Protein AF-A0A3N5LRV6-F1 (afdb_monomer)

Foldseek 3Di:
DFQDPVLVVVDDLAPCADGRDDDDLLLLLLSCFQSLHQSSQQRNCCVVQVGQQRSQVVVVVVCVVQVQVQAHDDGRRQPDDVRHDGDFVSLQSVCVVQCVPPSQLVNFLDQWDWHARRVPRDIDIGGHPQCLSVVDVFWRDDHWDDDPVWHTKDFTWGQPPHDIGTGIDIDDPDNVVNSVVVVVVRNVQNVQWDKDWDDDFQDFQDWDQDPPRPDTFTWGFHDWTFIDTHGHPFDKHKDWPCPQDFDFWADPPDWRTKIWIDGVPDTGIITTTDGPGTTHDDDDDDDDD

Mean predicted aligned error: 8.99 Å

Secondary structure (DSSP, 8-state):
-BPPGGGGG--SS---PPTT-B--HHHHHHHHHTS--HHHHHHHHHHHHSSHHHHHHHHHHHHHHTT-TT-B-SSSS----TT-B--HHHHHHHHHHHHTSHHHHHHHT-SEEEEE-TTT--EEEEE-S-THHHH-TTEEEEEEEEETTTEEEEEEEEEEESEEEEEEEEEESSHHHHHHHHHHHHHHHHHTPEEEEPPPTT-EEEEEEPGGGS-EEEEEEEE---EEEEPTT---EEEE-TTS---S---TT---EEEEEEETTEEEEEEEEEETT---PPPS-----

pLDDT: mean 87.37, std 17.01, range [32.94, 98.81]

Solvent-accessible surface area (backbone atoms only — not comparable to full-atom values): 16249 Å² total; per-residue (Å²): 80,51,31,48,75,71,39,82,74,56,91,67,57,55,82,76,74,57,61,71,43,69,46,56,70,64,61,36,48,49,37,30,58,27,51,51,14,30,36,35,28,44,26,54,28,25,65,75,47,78,30,50,75,48,29,26,52,49,53,45,50,47,31,59,74,71,64,26,84,62,48,38,60,74,57,78,58,77,72,92,49,90,75,46,49,64,38,50,68,41,46,26,52,51,46,52,59,45,58,69,37,65,71,56,38,61,54,32,52,40,60,62,50,82,46,65,44,80,90,78,68,47,76,50,75,39,49,34,74,46,61,48,62,73,77,34,94,47,39,43,33,49,47,54,49,76,45,94,88,48,34,31,27,34,38,39,26,30,28,82,68,77,55,75,48,56,46,44,46,72,60,28,95,39,70,64,57,40,41,50,55,50,48,51,53,48,47,55,53,43,69,50,39,45,81,44,64,60,78,58,67,66,38,72,73,47,73,43,78,34,83,91,74,80,46,75,39,48,24,18,31,65,51,63,77,36,66,44,70,30,56,73,93,56,68,75,47,73,46,68,59,69,85,62,68,66,77,46,72,32,72,77,84,58,75,60,35,51,36,39,34,28,43,91,87,45,78,52,39,60,32,36,21,21,42,78,81,31,55,24,68,80,81,86,81,83,85,83,134

Structure (mmCIF, N/CA/C/O backbone):
data_AF-A0A3N5LRV6-F1
#
_entry.id   AF-A0A3N5LRV6-F1
#
loop_
_atom_site.group_PDB
_atom_site.id
_atom_site.type_symbol
_atom_site.label_atom_id
_atom_site.label_alt_id
_atom_site.label_comp_id
_atom_site.label_asym_id
_atom_site.label_entity_id
_atom_site.label_seq_id
_atom_site.pdbx_PDB_ins_code
_atom_site.Cartn_x
_atom_site.Cartn_y
_atom_site.Cartn_z
_atom_site.occupancy
_atom_site.B_iso_or_equiv
_atom_site.auth_seq_id
_atom_site.auth_comp_id
_atom_site.auth_asym_id
_atom_site.auth_atom_id
_atom_site.pdbx_PDB_model_num
ATOM 1 N N . MET A 1 1 ? -20.468 7.650 8.368 1.00 97.69 1 MET A N 1
ATOM 2 C CA . MET A 1 1 ? -20.266 6.351 9.026 1.00 97.69 1 MET A CA 1
ATOM 3 C C . MET A 1 1 ? -20.515 6.555 10.502 1.00 97.69 1 MET A C 1
ATOM 5 O O . MET A 1 1 ? -20.071 7.567 11.027 1.00 97.69 1 MET A O 1
ATOM 9 N N . THR A 1 2 ? -21.298 5.681 11.122 1.00 98.44 2 THR A N 1
ATOM 10 C CA . THR A 1 2 ? -21.667 5.777 12.542 1.00 98.44 2 THR A CA 1
ATOM 11 C C . THR A 1 2 ? -20.783 4.835 13.346 1.00 98.44 2 THR A C 1
ATOM 13 O O . THR A 1 2 ? -20.666 3.668 12.971 1.00 98.44 2 THR A O 1
ATOM 16 N N . VAL A 1 3 ? -20.170 5.320 14.423 1.00 98.69 3 VAL A N 1
ATOM 17 C CA . VAL A 1 3 ? -19.364 4.501 15.338 1.00 98.69 3 VAL A CA 1
ATOM 18 C C . VAL A 1 3 ? -20.274 3.464 16.022 1.00 98.69 3 VAL A C 1
ATOM 20 O O . VAL A 1 3 ? -21.281 3.860 16.612 1.00 98.69 3 VAL A O 1
ATOM 23 N N . PRO A 1 4 ? -19.995 2.152 15.918 1.00 98.31 4 PRO A N 1
ATOM 24 C CA . PRO A 1 4 ? -20.812 1.107 16.533 1.00 98.31 4 PRO A CA 1
ATOM 25 C C . PRO A 1 4 ? -20.343 0.776 17.957 1.00 98.31 4 PRO A C 1
ATOM 27 O O . PRO A 1 4 ? -19.144 0.770 18.214 1.00 98.31 4 PRO A O 1
ATOM 30 N N . ASP A 1 5 ? -21.245 0.318 18.827 1.00 98.00 5 ASP A N 1
ATOM 31 C CA . ASP A 1 5 ? -20.947 -0.176 20.192 1.00 98.00 5 ASP A CA 1
ATOM 32 C C . ASP A 1 5 ? -19.874 -1.292 20.232 1.00 98.00 5 ASP A C 1
ATOM 34 O O . ASP A 1 5 ? -19.312 -1.627 21.272 1.00 98.00 5 ASP A O 1
ATOM 38 N N . ALA A 1 6 ? -19.572 -1.913 19.088 1.00 95.69 6 ALA A N 1
ATOM 39 C CA . ALA A 1 6 ? -18.489 -2.881 18.956 1.00 95.69 6 ALA A CA 1
ATOM 40 C C . ALA A 1 6 ? -17.097 -2.292 19.271 1.00 95.69 6 ALA A C 1
ATOM 42 O O . ALA A 1 6 ? -16.221 -3.059 19.674 1.00 95.69 6 ALA A O 1
ATOM 43 N N . VAL A 1 7 ? -16.888 -0.973 19.125 1.00 96.75 7 VAL A N 1
ATOM 44 C CA . VAL A 1 7 ? -15.582 -0.342 19.405 1.00 96.75 7 VAL A CA 1
ATOM 45 C C . VAL A 1 7 ? -15.188 -0.414 20.881 1.00 96.75 7 VAL A C 1
ATOM 47 O O . VAL A 1 7 ? -14.006 -0.536 21.172 1.00 96.75 7 VAL A O 1
ATOM 50 N N . GLU A 1 8 ? -16.152 -0.477 21.806 1.00 94.88 8 GLU A N 1
ATOM 51 C CA . GLU A 1 8 ? -15.904 -0.597 23.256 1.00 94.88 8 GLU A CA 1
ATOM 52 C C . GLU A 1 8 ? -15.149 -1.884 23.645 1.00 94.88 8 GLU A C 1
ATOM 54 O O . GLU A 1 8 ? -14.665 -2.027 24.766 1.00 94.88 8 GLU A O 1
ATOM 59 N N . ARG A 1 9 ? -15.065 -2.857 22.727 1.00 93.31 9 ARG A N 1
ATOM 60 C CA . ARG A 1 9 ? -14.376 -4.144 22.922 1.00 93.31 9 ARG A CA 1
ATOM 61 C C . ARG A 1 9 ? -12.972 -4.159 22.313 1.00 93.31 9 ARG A C 1
ATOM 63 O O . ARG A 1 9 ? -12.295 -5.186 22.390 1.00 93.31 9 ARG A O 1
ATOM 70 N N . VAL A 1 10 ? -12.548 -3.064 21.680 1.00 94.50 10 VAL A N 1
ATOM 71 C CA . VAL A 1 10 ? -11.216 -2.911 21.087 1.00 94.50 10 VAL A CA 1
ATOM 72 C C . VAL A 1 10 ? -10.234 -2.534 22.207 1.00 94.50 10 VAL A C 1
ATOM 74 O O . VAL A 1 10 ? -10.409 -1.499 22.838 1.00 94.50 10 VAL A O 1
ATOM 77 N N . PRO A 1 11 ? -9.216 -3.362 22.509 1.00 90.94 11 PRO A N 1
ATOM 78 C CA . PRO A 1 11 ? -8.506 -3.268 23.788 1.00 90.94 11 PRO A CA 1
ATOM 79 C C . PRO A 1 11 ? -7.368 -2.236 23.839 1.00 90.94 11 PRO A C 1
ATOM 81 O O . PRO A 1 11 ? -6.873 -1.956 24.928 1.00 90.94 11 PRO A O 1
ATOM 84 N N . PHE A 1 12 ? -6.882 -1.747 22.694 1.00 93.75 12 PHE A N 1
ATOM 85 C CA . PHE A 1 12 ? -5.790 -0.770 22.597 1.00 93.75 12 PHE A CA 1
ATOM 86 C C . PHE A 1 12 ? -5.672 -0.204 21.176 1.00 93.75 12 PHE A C 1
ATOM 88 O O . PHE A 1 12 ? -6.219 -0.774 20.227 1.00 93.75 12 PHE A O 1
ATOM 95 N N . GLY A 1 13 ? -4.881 0.863 21.019 1.00 93.38 13 GLY A N 1
ATOM 96 C CA . GLY A 1 13 ? -4.617 1.495 19.722 1.00 93.38 13 GLY A CA 1
ATOM 97 C C . GLY A 1 13 ? -5.868 2.151 19.147 1.00 93.38 13 GLY A C 1
ATOM 98 O O . GLY A 1 13 ? -6.213 1.903 17.999 1.00 93.38 13 GLY A O 1
ATOM 99 N N . THR A 1 14 ? -6.586 2.897 19.978 1.00 96.75 14 THR A N 1
ATOM 100 C CA . THR A 1 14 ? -7.872 3.547 19.700 1.00 96.75 14 THR A CA 1
ATOM 101 C C . THR A 1 14 ? -7.714 5.069 19.715 1.00 96.75 14 THR A C 1
ATOM 103 O O . THR A 1 14 ? -6.756 5.584 20.290 1.00 96.75 14 THR A O 1
ATOM 106 N N . LEU A 1 15 ? -8.654 5.787 19.094 1.00 97.00 15 LEU A N 1
ATOM 107 C CA . LEU A 1 15 ? -8.877 7.220 19.349 1.00 97.00 15 LEU A CA 1
ATOM 108 C C . LEU A 1 15 ? -9.979 7.454 20.396 1.00 97.00 15 LEU A C 1
ATOM 110 O O . LEU A 1 15 ? -10.356 8.594 20.646 1.00 97.00 15 LEU A O 1
ATOM 114 N N . ASP A 1 16 ? -10.507 6.370 20.963 1.00 96.62 16 ASP A N 1
ATOM 115 C CA . ASP A 1 16 ? -11.635 6.315 21.891 1.00 96.62 16 ASP A CA 1
ATOM 116 C C . ASP A 1 16 ? -12.917 6.909 21.278 1.00 96.62 16 ASP A C 1
ATOM 118 O O . ASP A 1 16 ? -13.677 7.643 21.911 1.00 96.62 16 ASP A O 1
ATOM 122 N N . LEU A 1 17 ? -13.163 6.564 20.005 1.00 97.81 17 LEU A N 1
ATOM 123 C CA . LEU A 1 17 ? -14.326 7.024 19.244 1.00 97.81 17 LEU A CA 1
ATOM 124 C C . LEU A 1 17 ? -15.645 6.658 19.949 1.00 97.81 17 LEU A C 1
ATOM 126 O O . LEU A 1 17 ? -15.951 5.486 20.168 1.00 97.81 17 LEU A O 1
ATOM 130 N N . VAL A 1 18 ? -16.472 7.667 20.232 1.00 97.94 18 VAL A N 1
ATOM 131 C CA . VAL A 1 18 ? -17.733 7.502 20.972 1.00 97.94 18 VAL A CA 1
ATOM 132 C C . VAL A 1 18 ? -18.818 6.824 20.109 1.00 97.94 18 VAL A C 1
ATOM 134 O O . VAL A 1 18 ? -19.102 7.310 19.008 1.00 97.94 18 VAL A O 1
ATOM 137 N N . PRO A 1 19 ? -19.476 5.741 20.582 1.00 98.31 19 PRO A N 1
ATOM 138 C CA . PRO A 1 19 ? -20.596 5.106 19.885 1.00 98.31 19 PRO A CA 1
ATOM 139 C C . PRO A 1 19 ? -21.728 6.076 19.518 1.00 98.31 19 PRO A C 1
ATOM 141 O O . PRO A 1 19 ? -22.063 7.001 20.254 1.00 98.31 19 PRO A O 1
ATOM 144 N N . GLY A 1 20 ? -22.330 5.875 18.345 1.00 98.25 20 GLY A N 1
ATOM 145 C CA . GLY A 1 20 ? -23.372 6.748 17.793 1.00 98.25 20 GLY A CA 1
ATOM 146 C C . GLY A 1 20 ? -22.854 8.011 17.089 1.00 98.25 20 GLY A C 1
ATOM 147 O O . GLY A 1 20 ? -23.561 8.547 16.228 1.00 98.25 20 GLY A O 1
ATOM 148 N N . THR A 1 21 ? -21.621 8.456 17.358 1.00 98.25 21 THR A N 1
ATOM 149 C CA . THR A 1 21 ? -21.003 9.588 16.650 1.00 98.25 21 THR A CA 1
ATOM 150 C C . THR A 1 21 ? -20.843 9.293 15.154 1.00 98.25 21 THR A C 1
ATOM 152 O O . THR A 1 21 ? -20.687 8.144 14.728 1.00 98.25 21 THR A O 1
ATOM 155 N N . ARG A 1 22 ? -20.907 10.339 14.318 1.00 98.31 22 ARG A N 1
ATOM 156 C CA . ARG A 1 22 ? -20.823 10.237 12.856 1.00 98.31 22 ARG A CA 1
ATOM 157 C C . ARG A 1 22 ? -19.577 10.926 12.307 1.00 98.31 22 ARG A C 1
ATOM 159 O O . ARG A 1 22 ? -19.470 12.142 12.385 1.00 98.31 22 ARG A O 1
ATOM 166 N N . TYR A 1 23 ? -18.737 10.146 11.634 1.00 98.56 23 TYR A N 1
ATOM 167 C CA . TYR A 1 23 ? -17.572 10.607 10.874 1.00 98.56 23 TYR A CA 1
ATOM 168 C C . TYR A 1 23 ? -17.749 10.325 9.375 1.00 98.56 23 TYR A C 1
ATOM 170 O O . TYR A 1 23 ? -18.530 9.452 8.967 1.00 98.56 23 TYR A O 1
ATOM 178 N N . THR A 1 24 ? -17.041 11.046 8.514 1.00 98.44 24 THR A N 1
ATOM 179 C CA . THR A 1 24 ? -16.900 10.689 7.097 1.00 98.44 24 THR A CA 1
ATOM 180 C C . THR A 1 24 ? -16.021 9.442 6.934 1.00 98.44 24 THR A C 1
ATOM 182 O O . THR A 1 24 ? -15.312 9.019 7.844 1.00 98.44 24 THR A O 1
ATOM 185 N N . CYS A 1 25 ? -16.062 8.828 5.749 1.00 98.12 25 CYS A N 1
ATOM 186 C CA . CYS A 1 25 ? -15.130 7.748 5.412 1.00 98.12 25 CYS A CA 1
ATOM 187 C C . CYS A 1 25 ? -13.673 8.250 5.378 1.00 98.12 25 CYS A C 1
ATOM 189 O O . CYS A 1 25 ? -12.764 7.511 5.731 1.00 98.12 25 CYS A O 1
ATOM 191 N N . ASP A 1 26 ? -13.453 9.509 4.978 1.00 97.88 26 ASP A N 1
ATOM 192 C CA . ASP A 1 26 ? -12.113 10.090 4.844 1.00 97.88 26 ASP A CA 1
ATOM 193 C C . ASP A 1 26 ? -11.435 10.256 6.210 1.00 97.88 26 ASP A C 1
ATOM 195 O O . ASP A 1 26 ? -10.330 9.764 6.404 1.00 97.88 26 ASP A O 1
ATOM 199 N N . GLU A 1 27 ? -12.132 10.848 7.185 1.00 98.38 27 GLU A N 1
ATOM 200 C CA . GLU A 1 27 ? -11.630 11.044 8.557 1.00 98.38 27 GLU A CA 1
ATOM 201 C C . GLU A 1 27 ? -11.260 9.716 9.236 1.00 98.38 27 GLU A C 1
ATOM 203 O O . GLU A 1 27 ? -10.208 9.611 9.866 1.00 98.38 27 GLU A O 1
ATOM 208 N N . LEU A 1 28 ? -12.080 8.673 9.056 1.00 98.62 28 LEU A N 1
ATOM 209 C CA . LEU A 1 28 ? -11.791 7.337 9.587 1.00 98.62 28 LEU A CA 1
ATOM 210 C C . LEU A 1 28 ? -10.622 6.652 8.862 1.00 98.62 28 LEU A C 1
ATOM 212 O O . LEU A 1 28 ? -9.869 5.911 9.491 1.00 98.62 28 LEU A O 1
ATOM 216 N N . LEU A 1 29 ? -10.436 6.900 7.560 1.00 98.44 29 LEU A N 1
ATOM 217 C CA . LEU A 1 29 ? -9.265 6.418 6.822 1.00 98.44 29 LEU A CA 1
ATOM 218 C C . LEU A 1 29 ? -7.983 7.136 7.259 1.00 98.44 29 LEU A C 1
ATOM 220 O O . LEU A 1 29 ? -6.951 6.478 7.366 1.00 98.44 29 LEU A O 1
ATOM 224 N N . TRP A 1 30 ? -8.032 8.434 7.576 1.00 98.38 30 TRP A N 1
ATOM 225 C CA . TRP A 1 30 ? -6.901 9.141 8.189 1.00 98.38 30 TRP A CA 1
ATOM 226 C C . TRP A 1 30 ? -6.553 8.566 9.566 1.00 98.38 30 TRP A C 1
ATOM 228 O O . TRP A 1 30 ? -5.390 8.242 9.803 1.00 98.38 30 TRP A O 1
ATOM 238 N N . ALA A 1 31 ? -7.544 8.367 10.441 1.00 98.31 31 ALA A N 1
ATOM 239 C CA . ALA A 1 31 ? -7.356 7.730 11.748 1.00 98.31 31 ALA A CA 1
ATOM 240 C C . ALA A 1 31 ? -6.711 6.334 11.631 1.00 98.31 31 ALA A C 1
ATOM 242 O O . ALA A 1 31 ? -5.710 6.041 12.287 1.00 98.31 31 ALA A O 1
ATOM 243 N N . LEU A 1 32 ? -7.233 5.490 10.736 1.00 98.38 32 LEU A N 1
ATOM 244 C CA . LEU A 1 32 ? -6.720 4.140 10.498 1.00 98.38 32 LEU A CA 1
ATOM 245 C C . LEU A 1 32 ? -5.302 4.128 9.901 1.00 98.38 32 LEU A C 1
ATOM 247 O O . LEU A 1 32 ? -4.445 3.366 10.344 1.00 98.38 32 LEU A O 1
ATOM 251 N N . LEU A 1 33 ? -5.046 4.922 8.860 1.00 97.94 33 LEU A N 1
ATOM 252 C CA . LEU A 1 33 ? -3.812 4.803 8.075 1.00 97.94 33 LEU A CA 1
ATOM 253 C C . LEU A 1 33 ? -2.636 5.585 8.670 1.00 97.94 33 LEU A C 1
ATOM 255 O O . LEU A 1 33 ? -1.492 5.201 8.431 1.00 97.94 33 LEU A O 1
ATOM 259 N N . ILE A 1 34 ? -2.902 6.632 9.458 1.00 97.06 34 ILE A N 1
ATOM 260 C CA . ILE A 1 34 ? -1.873 7.410 10.159 1.00 97.06 34 ILE A CA 1
ATOM 261 C C . ILE A 1 34 ? -1.666 6.854 11.572 1.00 97.06 34 ILE A C 1
ATOM 263 O O . ILE A 1 34 ? -0.627 6.257 11.842 1.00 97.06 34 ILE A O 1
ATOM 267 N N . ASP A 1 35 ? -2.669 6.979 12.442 1.00 97.06 35 ASP A N 1
ATOM 268 C CA . ASP A 1 35 ? -2.559 6.646 13.875 1.00 97.06 35 ASP A CA 1
ATOM 269 C C . ASP A 1 35 ? -2.706 5.147 14.176 1.00 97.06 35 ASP A C 1
ATOM 271 O O . ASP A 1 35 ? -2.490 4.699 15.299 1.00 97.06 35 ASP A O 1
ATOM 275 N N . SER A 1 36 ? -3.045 4.334 13.168 1.00 97.06 36 SER A N 1
ATOM 276 C CA . SER A 1 36 ? -3.339 2.906 13.341 1.00 97.06 36 SER A CA 1
ATOM 277 C C . SER A 1 36 ? -4.580 2.626 14.201 1.00 97.06 36 SER A C 1
ATOM 279 O O . SER A 1 36 ? -4.636 1.581 14.848 1.00 97.06 36 SER A O 1
ATOM 281 N N . ALA A 1 37 ? -5.561 3.536 14.191 1.00 98.12 37 ALA A N 1
ATOM 282 C CA . ALA A 1 37 ? -6.751 3.486 15.037 1.00 98.12 37 ALA A CA 1
ATOM 283 C C . ALA A 1 37 ? -7.644 2.254 14.756 1.00 98.12 37 ALA A C 1
ATOM 285 O O . ALA A 1 37 ? -8.287 2.127 13.707 1.00 98.12 37 ALA A O 1
ATOM 286 N N . ASN A 1 38 ? -7.691 1.333 15.716 1.00 98.44 38 ASN A N 1
ATOM 287 C CA . ASN A 1 38 ? -8.379 0.046 15.637 1.00 98.44 38 ASN A CA 1
ATOM 288 C C . ASN A 1 38 ? -9.910 0.184 15.755 1.00 98.44 38 ASN A C 1
ATOM 290 O O . ASN A 1 38 ? -10.656 -0.550 15.107 1.00 98.44 38 ASN A O 1
ATOM 294 N N . ASP A 1 39 ? -10.392 1.155 16.527 1.00 98.50 39 ASP A N 1
ATOM 295 C CA . ASP A 1 39 ? -11.801 1.565 16.596 1.00 98.50 39 ASP A CA 1
ATOM 296 C C . ASP A 1 39 ? -12.286 2.196 15.281 1.00 98.50 39 ASP A C 1
ATOM 298 O O . ASP A 1 39 ? -13.396 1.902 14.822 1.00 98.50 39 ASP A O 1
ATOM 302 N N . ALA A 1 40 ? -11.438 2.978 14.604 1.00 98.62 40 ALA A N 1
ATOM 303 C CA . ALA A 1 40 ? -11.705 3.445 13.245 1.00 98.62 40 ALA A CA 1
ATOM 304 C C . ALA A 1 40 ? -11.777 2.271 12.249 1.00 98.62 40 ALA A C 1
ATOM 306 O O . ALA A 1 40 ? -12.690 2.235 11.419 1.00 98.62 40 ALA A O 1
ATOM 307 N N . ALA A 1 41 ? -10.892 1.269 12.367 1.00 98.62 41 ALA A N 1
ATOM 308 C CA . ALA A 1 41 ? -10.940 0.050 11.552 1.00 98.62 41 ALA A CA 1
ATOM 309 C C . ALA A 1 41 ? -12.258 -0.724 11.728 1.00 98.62 41 ALA A C 1
ATOM 311 O O . ALA A 1 41 ? -12.903 -1.077 10.738 1.00 98.62 41 ALA A O 1
ATOM 312 N N . VAL A 1 42 ? -12.687 -0.959 12.975 1.00 98.69 42 VAL A N 1
ATOM 313 C CA . VAL A 1 42 ? -13.964 -1.629 13.287 1.00 98.69 42 VAL A CA 1
ATOM 314 C C . VAL A 1 42 ? -15.153 -0.795 12.801 1.00 98.69 42 VAL A C 1
ATOM 316 O O . VAL A 1 42 ? -16.090 -1.339 12.212 1.00 98.69 42 VAL A O 1
ATOM 319 N N . THR A 1 43 ? -15.105 0.531 12.960 1.00 98.81 43 THR A N 1
ATOM 320 C CA . THR A 1 43 ? -16.146 1.441 12.457 1.00 98.81 43 THR A CA 1
ATOM 321 C C . THR A 1 43 ? -16.284 1.348 10.937 1.00 98.81 43 THR A C 1
ATOM 323 O O . THR A 1 43 ? -17.396 1.149 10.439 1.00 98.81 43 THR A O 1
ATOM 326 N N . LEU A 1 44 ? -15.175 1.431 10.194 1.00 98.81 44 LEU A N 1
ATOM 327 C CA . LEU A 1 44 ? -15.139 1.242 8.738 1.00 98.81 44 LEU A CA 1
ATOM 328 C C . LEU A 1 44 ? -15.718 -0.128 8.347 1.00 98.81 44 LEU A C 1
ATOM 330 O O . LEU A 1 44 ? -16.626 -0.201 7.517 1.00 98.81 44 LEU A O 1
ATOM 334 N N . ALA A 1 45 ? -15.250 -1.201 8.989 1.00 98.69 45 ALA A N 1
ATOM 335 C CA . ALA A 1 45 ? -15.660 -2.574 8.712 1.00 98.69 45 ALA A CA 1
ATOM 336 C C . ALA A 1 45 ? -17.173 -2.797 8.888 1.00 98.69 45 ALA A C 1
ATOM 338 O O . ALA A 1 45 ? -17.847 -3.310 7.989 1.00 98.69 45 ALA A O 1
ATOM 339 N N . VAL A 1 46 ? -17.730 -2.366 10.025 1.00 98.62 46 VAL A N 1
ATOM 340 C CA . VAL A 1 46 ? -19.164 -2.495 10.328 1.00 98.62 46 VAL A CA 1
ATOM 341 C C . VAL A 1 46 ? -20.013 -1.629 9.394 1.00 98.62 46 VAL A C 1
ATOM 343 O O . VAL A 1 46 ? -21.049 -2.093 8.926 1.00 98.62 46 VAL A O 1
ATOM 346 N N . ASN A 1 47 ? -19.580 -0.409 9.053 1.00 98.62 47 ASN A N 1
ATOM 347 C CA . ASN A 1 47 ? -20.340 0.460 8.145 1.00 98.62 47 ASN A CA 1
ATOM 348 C C . ASN A 1 47 ? -20.337 -0.034 6.689 1.00 98.62 47 ASN A C 1
ATOM 350 O O . ASN A 1 47 ? -21.286 0.245 5.961 1.00 98.62 47 ASN A O 1
ATOM 354 N N . VAL A 1 48 ? -19.295 -0.755 6.257 1.00 98.50 48 VAL A N 1
ATOM 355 C CA . VAL A 1 48 ? -19.208 -1.322 4.900 1.00 98.50 48 VAL A CA 1
ATOM 356 C C . VAL A 1 48 ? -19.965 -2.648 4.779 1.00 98.50 48 VAL A C 1
ATOM 358 O O . VAL A 1 48 ? -20.634 -2.871 3.773 1.00 98.50 48 VAL A O 1
ATOM 361 N N . ALA A 1 49 ? -19.872 -3.530 5.780 1.00 98.38 49 ALA A N 1
ATOM 362 C CA . ALA A 1 49 ? -20.363 -4.911 5.681 1.00 98.38 49 ALA A CA 1
ATOM 363 C C . ALA A 1 49 ? -21.527 -5.257 6.633 1.00 98.38 49 ALA A C 1
ATOM 365 O O . ALA A 1 49 ? -21.936 -6.416 6.719 1.00 98.38 49 ALA A O 1
ATOM 366 N N . GLY A 1 50 ? -22.027 -4.293 7.411 1.00 98.06 50 GLY A N 1
ATOM 367 C CA . GLY A 1 50 ? -23.052 -4.483 8.447 1.00 98.06 50 GLY A CA 1
ATOM 368 C C . GLY A 1 50 ? -22.557 -5.179 9.724 1.00 98.06 50 GLY A C 1
ATOM 369 O O . GLY A 1 50 ? -23.228 -5.135 10.750 1.00 98.06 50 GLY A O 1
ATOM 370 N N . SER A 1 51 ? -21.387 -5.823 9.692 1.00 98.19 51 SER A N 1
ATOM 371 C CA . SER A 1 51 ? -20.709 -6.404 10.857 1.00 98.19 51 SER A CA 1
ATOM 372 C C . SER A 1 51 ? -19.230 -6.642 10.553 1.00 98.19 51 SER A C 1
ATOM 374 O O . SER A 1 51 ? -18.871 -6.927 9.408 1.00 98.19 51 SER A O 1
ATOM 376 N N . GLU A 1 52 ? -18.370 -6.616 11.573 1.00 97.69 52 GLU A N 1
ATOM 377 C CA . GLU A 1 52 ? -16.949 -6.941 11.398 1.00 97.69 52 GLU A CA 1
ATOM 378 C C . GLU A 1 52 ? -16.762 -8.371 10.860 1.00 97.69 52 GLU A C 1
ATOM 380 O O . GLU A 1 52 ? -15.998 -8.591 9.926 1.00 97.69 52 GLU A O 1
ATOM 385 N N . ALA A 1 53 ? -17.541 -9.343 11.349 1.00 98.19 53 ALA A N 1
ATOM 386 C CA . ALA A 1 53 ? -17.490 -10.721 10.858 1.00 98.19 53 ALA A CA 1
ATOM 387 C C . ALA A 1 53 ? -17.834 -10.844 9.359 1.00 98.19 53 ALA A C 1
ATOM 389 O O . ALA A 1 53 ? -17.314 -11.731 8.680 1.00 98.19 53 ALA A O 1
ATOM 390 N N . ALA A 1 54 ? -18.704 -9.979 8.823 1.00 98.69 54 ALA A N 1
ATOM 391 C CA . ALA A 1 54 ? -18.958 -9.901 7.386 1.00 98.69 54 ALA A CA 1
ATOM 392 C C . ALA A 1 54 ? -17.796 -9.240 6.635 1.00 98.69 54 ALA A C 1
ATOM 394 O O . ALA A 1 54 ? -17.393 -9.745 5.586 1.00 98.69 54 ALA A O 1
ATOM 395 N N . PHE A 1 55 ? -17.201 -8.188 7.198 1.00 98.75 55 PHE A N 1
ATOM 396 C CA . PHE A 1 55 ? -16.030 -7.535 6.618 1.00 98.75 55 PHE A CA 1
ATOM 397 C C . PHE A 1 55 ? -14.815 -8.472 6.560 1.00 98.75 55 PHE A C 1
ATOM 399 O O . PHE A 1 55 ? -14.179 -8.579 5.521 1.00 98.75 55 PHE A O 1
ATOM 406 N N . VAL A 1 56 ? -14.554 -9.262 7.605 1.00 98.75 56 VAL A N 1
ATOM 407 C CA . VAL A 1 56 ? -13.494 -10.289 7.619 1.00 98.75 56 VAL A CA 1
ATOM 408 C C . VAL A 1 56 ? -13.715 -11.351 6.531 1.00 98.75 56 VAL A C 1
ATOM 410 O O . VAL A 1 56 ? -12.758 -11.802 5.898 1.00 98.75 56 VAL A O 1
ATOM 413 N N . ARG A 1 57 ? -14.970 -11.719 6.224 1.00 98.75 57 ARG A N 1
ATOM 414 C CA . ARG A 1 57 ? -15.266 -12.580 5.062 1.00 98.75 57 ARG A CA 1
ATOM 415 C C . ARG A 1 57 ? -14.923 -11.895 3.736 1.00 98.75 57 ARG A C 1
ATOM 417 O O . ARG A 1 57 ? -14.422 -12.576 2.844 1.00 98.75 57 ARG A O 1
ATOM 424 N N . MET A 1 58 ? -15.144 -10.583 3.615 1.00 98.81 58 MET A N 1
ATOM 425 C CA . MET A 1 58 ? -14.724 -9.795 2.448 1.00 98.81 58 MET A CA 1
ATOM 426 C C . MET A 1 58 ? -13.196 -9.698 2.350 1.00 98.81 58 MET A C 1
ATOM 428 O O . MET A 1 58 ? -12.663 -9.955 1.279 1.00 98.81 58 MET A O 1
ATOM 432 N N . MET A 1 59 ? -12.483 -9.439 3.452 1.00 98.75 59 MET A N 1
ATOM 433 C CA . MET A 1 59 ? -11.011 -9.414 3.494 1.00 98.75 59 MET A CA 1
ATOM 434 C C . MET A 1 59 ? -10.411 -10.748 3.029 1.00 98.75 59 MET A C 1
ATOM 436 O O . MET A 1 59 ? -9.524 -10.771 2.183 1.00 98.75 59 MET A O 1
ATOM 440 N N . ASN A 1 60 ? -10.941 -11.875 3.515 1.00 98.81 60 ASN A N 1
ATOM 441 C CA . ASN A 1 60 ? -10.493 -13.208 3.101 1.00 98.81 60 ASN A CA 1
ATOM 442 C C . ASN A 1 60 ? -10.913 -13.576 1.664 1.00 98.81 60 ASN A C 1
ATOM 444 O O . ASN A 1 60 ? -10.247 -14.380 1.012 1.00 98.81 60 ASN A O 1
ATOM 448 N N . ALA A 1 61 ? -12.012 -13.018 1.147 1.00 98.75 61 ALA A N 1
ATOM 449 C CA . ALA A 1 61 ? -12.370 -13.152 -0.265 1.00 98.75 61 ALA A CA 1
ATOM 450 C C . ALA A 1 61 ? -11.429 -12.337 -1.165 1.00 98.75 61 ALA A C 1
ATOM 452 O O . ALA A 1 61 ? -11.005 -12.838 -2.203 1.00 98.75 61 ALA A O 1
ATOM 453 N N . GLU A 1 62 ? -11.055 -11.132 -0.736 1.00 98.56 62 GLU A N 1
ATOM 454 C CA . GLU A 1 62 ? -10.110 -10.260 -1.431 1.00 98.56 62 GLU A CA 1
ATOM 455 C C . GLU A 1 62 ? -8.691 -10.843 -1.424 1.00 98.56 62 GLU A C 1
ATOM 457 O O . GLU A 1 62 ? -8.056 -10.890 -2.474 1.00 98.56 62 GLU A O 1
ATOM 462 N N . ALA A 1 63 ? -8.236 -11.406 -0.299 1.00 98.69 63 ALA A N 1
ATOM 463 C CA . ALA A 1 63 ? -6.978 -12.152 -0.216 1.00 98.69 63 ALA A CA 1
ATOM 464 C C . ALA A 1 63 ? -6.906 -13.264 -1.276 1.00 98.69 63 ALA A C 1
ATOM 466 O O . ALA A 1 63 ? -5.949 -13.330 -2.045 1.00 98.69 63 ALA A O 1
ATOM 467 N N . ARG A 1 64 ? -7.964 -14.080 -1.404 1.00 98.50 64 ARG A N 1
ATOM 468 C CA . ARG A 1 64 ? -8.058 -15.099 -2.465 1.00 98.50 64 ARG A CA 1
ATOM 469 C C . ARG A 1 64 ? -8.106 -14.493 -3.869 1.00 98.50 64 ARG A C 1
ATOM 471 O O . ARG A 1 64 ? -7.466 -15.027 -4.767 1.00 98.50 64 ARG A O 1
ATOM 478 N N . ARG A 1 65 ? -8.831 -13.385 -4.072 1.00 98.50 65 ARG A N 1
ATOM 479 C CA . ARG A 1 65 ? -8.916 -12.681 -5.369 1.00 98.50 65 ARG A CA 1
ATOM 480 C C . ARG A 1 65 ? -7.557 -12.137 -5.827 1.00 98.50 65 ARG A C 1
ATOM 482 O O . ARG A 1 65 ? -7.309 -12.063 -7.027 1.00 98.50 65 ARG A O 1
ATOM 489 N N . LEU A 1 66 ? -6.706 -11.754 -4.878 1.00 97.94 66 LEU A N 1
ATOM 490 C CA . LEU A 1 66 ? -5.351 -11.250 -5.097 1.00 97.94 66 LEU A CA 1
ATOM 491 C C . LEU A 1 66 ? -4.273 -12.351 -5.104 1.00 97.94 66 LEU A C 1
ATOM 493 O O . LEU A 1 66 ? -3.119 -12.052 -5.387 1.00 97.94 66 LEU A O 1
ATOM 497 N N . GLY A 1 67 ? -4.622 -13.612 -4.823 1.00 98.38 67 GLY A N 1
ATOM 498 C CA . GLY A 1 67 ? -3.657 -14.717 -4.769 1.00 98.38 67 GLY A CA 1
ATOM 499 C C . GLY A 1 67 ? -2.752 -14.710 -3.529 1.00 98.38 67 GLY A C 1
ATOM 500 O O . GLY A 1 67 ? -1.640 -15.226 -3.589 1.00 98.38 67 GLY A O 1
ATOM 501 N N . LEU A 1 68 ? -3.212 -14.131 -2.413 1.00 98.56 68 LEU A N 1
ATOM 502 C CA . LEU A 1 68 ? -2.493 -14.094 -1.133 1.00 98.56 68 LEU A CA 1
ATOM 503 C C . LEU A 1 68 ? -2.647 -15.440 -0.398 1.00 98.56 68 LEU A C 1
ATOM 505 O O . LEU A 1 68 ? -3.389 -15.567 0.577 1.00 98.56 68 LEU A O 1
ATOM 509 N N . GLU A 1 69 ? -2.006 -16.477 -0.936 1.00 97.00 69 GLU A N 1
ATOM 510 C CA . GLU A 1 69 ? -2.144 -17.880 -0.509 1.00 97.00 69 GLU A CA 1
ATOM 511 C C . GLU A 1 69 ? -1.693 -18.133 0.939 1.00 97.00 69 GLU A C 1
ATOM 513 O O . GLU A 1 69 ? -2.171 -19.066 1.584 1.00 97.00 69 GLU A O 1
ATOM 518 N N . GLY A 1 70 ? -0.788 -17.304 1.461 1.00 98.31 70 GLY A N 1
ATOM 519 C CA . GLY A 1 70 ? -0.263 -17.381 2.821 1.00 98.31 70 GLY A CA 1
ATOM 520 C C . GLY A 1 70 ? -0.954 -16.436 3.806 1.00 98.31 70 GLY A C 1
ATOM 521 O O . GLY A 1 70 ? -0.357 -16.126 4.834 1.00 98.31 70 GLY A O 1
ATOM 522 N N . THR A 1 71 ? -2.166 -15.949 3.513 1.00 98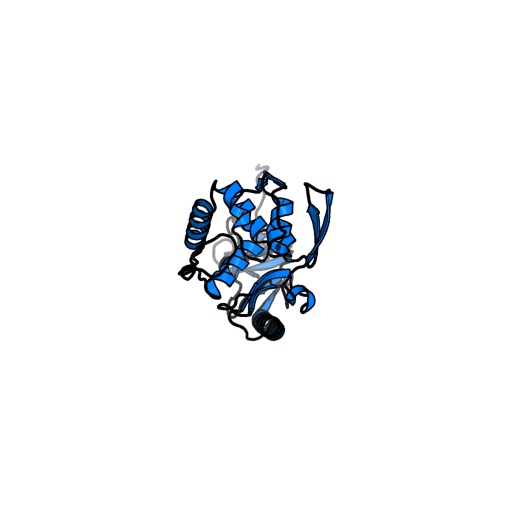.69 71 THR A N 1
ATOM 523 C CA . THR A 1 71 ? -2.850 -14.921 4.314 1.00 98.69 71 THR A CA 1
ATOM 524 C C . THR A 1 71 ? -4.262 -15.323 4.733 1.00 98.69 71 THR A C 1
ATOM 526 O O . THR A 1 71 ? -5.081 -15.739 3.915 1.00 98.69 71 THR A O 1
ATOM 529 N N . HIS A 1 72 ? -4.572 -15.128 6.017 1.00 98.75 72 HIS A N 1
ATOM 530 C CA . HIS A 1 72 ? -5.915 -15.270 6.569 1.00 98.75 72 HIS A CA 1
ATOM 531 C C . HIS A 1 72 ? -6.159 -14.258 7.698 1.00 98.75 72 HIS A C 1
ATOM 533 O O . HIS A 1 72 ? -5.375 -14.131 8.638 1.00 98.75 72 HIS A O 1
ATOM 539 N N . TYR A 1 73 ? -7.282 -13.548 7.612 1.00 98.75 73 TYR A N 1
ATOM 540 C CA . TYR A 1 73 ? -7.690 -12.510 8.554 1.00 98.75 73 TYR A CA 1
ATOM 541 C C . TYR A 1 73 ? -8.768 -13.015 9.519 1.00 98.75 73 TYR A C 1
ATOM 543 O O . TYR A 1 73 ? -9.689 -13.739 9.128 1.00 98.75 73 TYR A O 1
ATOM 551 N N . ARG A 1 74 ? -8.701 -12.571 10.781 1.00 98.38 74 ARG A N 1
ATOM 552 C CA . ARG A 1 74 ? -9.697 -12.875 11.832 1.00 98.38 74 ARG A CA 1
ATOM 553 C C . ARG A 1 74 ? -10.460 -11.664 12.373 1.00 98.38 74 ARG A C 1
ATOM 555 O O . ARG A 1 74 ? -11.492 -11.855 13.008 1.00 98.38 74 ARG A O 1
ATOM 562 N N . ASN A 1 75 ? -9.950 -10.459 12.148 1.00 98.00 75 ASN A N 1
ATOM 563 C CA . ASN A 1 75 ? -10.511 -9.175 12.573 1.00 98.00 75 ASN A CA 1
ATOM 564 C C . ASN A 1 75 ? -10.067 -8.087 11.575 1.00 98.00 75 ASN A C 1
ATOM 566 O O . ASN A 1 75 ? -9.201 -8.349 10.735 1.00 98.00 75 ASN A O 1
ATOM 570 N N . SER A 1 76 ? -10.653 -6.892 11.638 1.00 97.69 76 SER A N 1
ATOM 571 C CA . SER A 1 76 ? -10.342 -5.793 10.707 1.00 97.69 76 SER A CA 1
ATOM 572 C C . SER A 1 76 ? -9.118 -4.957 11.095 1.00 97.69 76 SER A C 1
ATOM 574 O O . SER A 1 76 ? -8.745 -4.055 10.350 1.00 97.69 76 SER A O 1
ATOM 576 N N . HIS A 1 77 ? -8.526 -5.217 12.263 1.00 96.81 77 HIS A N 1
ATOM 577 C CA . HIS A 1 77 ? -7.594 -4.307 12.937 1.00 96.81 77 HIS A CA 1
ATOM 578 C C . HIS A 1 77 ? -6.217 -4.926 13.267 1.00 96.81 77 HIS A C 1
ATOM 580 O O . HIS A 1 77 ? -5.325 -4.236 13.743 1.00 96.81 77 HIS A O 1
ATOM 586 N N . GLY A 1 78 ? -6.005 -6.216 12.993 1.00 95.69 78 GLY A N 1
ATOM 587 C CA . GLY A 1 78 ? -4.684 -6.858 13.046 1.00 95.69 78 GLY A CA 1
ATOM 588 C C . GLY A 1 78 ? -4.177 -7.255 14.437 1.00 95.69 78 GLY A C 1
ATOM 589 O O . GLY A 1 78 ? -3.030 -7.671 14.557 1.00 95.69 78 GLY A O 1
ATOM 590 N N . ILE A 1 79 ? -5.000 -7.164 15.489 1.00 95.75 79 ILE A N 1
ATOM 591 C CA . ILE A 1 79 ? -4.624 -7.681 16.819 1.00 95.75 79 ILE A CA 1
ATOM 592 C C . ILE A 1 79 ? -4.569 -9.213 16.779 1.00 95.75 79 ILE A C 1
ATOM 594 O O . ILE A 1 79 ? -5.464 -9.846 16.210 1.00 95.75 79 ILE A O 1
ATOM 598 N N . ASP A 1 80 ? -3.549 -9.783 17.427 1.00 96.00 80 ASP A N 1
ATOM 599 C CA . ASP A 1 80 ? -3.273 -11.220 17.509 1.00 96.00 80 ASP A CA 1
ATOM 600 C C . ASP A 1 80 ? -4.534 -12.065 17.786 1.00 96.00 80 ASP A C 1
ATOM 602 O O . ASP A 1 80 ? -5.242 -11.883 18.783 1.00 96.00 80 ASP A O 1
ATOM 606 N N . ARG A 1 81 ? -4.795 -13.035 16.904 1.00 95.88 81 ARG A N 1
ATOM 607 C CA . ARG A 1 81 ? -5.821 -14.077 17.052 1.00 95.88 81 ARG A CA 1
ATOM 608 C C . ARG A 1 81 ? -5.309 -15.372 16.429 1.00 95.88 81 ARG A C 1
ATOM 610 O O . ARG A 1 81 ? -4.534 -15.337 15.479 1.00 95.88 81 ARG A O 1
ATOM 617 N N . GLU A 1 82 ? -5.795 -16.503 16.927 1.00 96.31 82 GLU A N 1
ATOM 618 C CA . GLU A 1 82 ? -5.562 -17.813 16.314 1.00 96.31 82 GLU A CA 1
ATOM 619 C C . GLU A 1 82 ? -6.040 -17.827 14.851 1.00 96.31 82 GLU A C 1
ATOM 621 O O . GLU A 1 82 ? -7.136 -17.355 14.533 1.00 96.31 82 GLU A O 1
ATOM 626 N N . ASP A 1 83 ? -5.186 -18.322 13.959 1.00 96.12 83 ASP A N 1
ATOM 627 C CA . ASP A 1 83 ? -5.291 -18.221 12.498 1.00 96.12 83 ASP A CA 1
ATOM 628 C C . ASP A 1 83 ? -5.365 -16.789 11.924 1.00 96.12 83 ASP A C 1
ATOM 630 O O . ASP A 1 83 ? -5.877 -16.614 10.822 1.00 96.12 83 ASP A O 1
ATOM 634 N N . HIS A 1 84 ? -4.889 -15.745 12.612 1.00 98.00 84 HIS A N 1
ATOM 635 C CA . HIS A 1 84 ? -4.643 -14.440 11.978 1.00 98.00 84 HIS A CA 1
ATOM 636 C C . HIS A 1 84 ? -3.179 -14.369 11.533 1.00 98.00 84 HIS A C 1
ATOM 638 O O . HIS A 1 84 ? -2.288 -14.211 12.364 1.00 98.00 84 HIS A O 1
ATOM 644 N N . TYR A 1 85 ? -2.918 -14.499 10.231 1.00 98.31 85 TYR A N 1
ATOM 645 C CA . TYR A 1 85 ? -1.555 -14.556 9.692 1.00 98.31 85 TYR A CA 1
ATOM 646 C C . TYR A 1 85 ? -1.455 -14.026 8.254 1.00 98.31 85 TYR A C 1
ATOM 648 O O . TYR A 1 85 ? -2.446 -13.885 7.539 1.00 98.31 85 TYR A O 1
ATOM 656 N N . THR A 1 86 ? -0.226 -13.735 7.832 1.00 98.56 86 THR A N 1
ATOM 657 C CA . THR A 1 86 ? 0.148 -13.335 6.469 1.00 98.56 86 THR A CA 1
ATOM 658 C C . THR A 1 86 ? 1.613 -13.710 6.213 1.00 98.56 86 THR A C 1
ATOM 660 O O . THR A 1 86 ? 2.298 -14.190 7.120 1.00 98.56 86 THR A O 1
ATOM 663 N N . THR A 1 87 ? 2.125 -13.475 5.004 1.00 98.62 87 THR A N 1
ATOM 664 C CA . THR A 1 87 ? 3.543 -13.663 4.663 1.00 98.62 87 THR A CA 1
ATOM 665 C C . THR A 1 87 ? 4.157 -12.379 4.113 1.00 98.62 87 THR A C 1
ATOM 667 O O . THR A 1 87 ? 3.457 -11.502 3.611 1.00 98.62 87 THR A O 1
ATOM 670 N N . ALA A 1 88 ? 5.490 -12.276 4.140 1.00 98.31 88 ALA A N 1
ATOM 671 C CA . ALA A 1 88 ? 6.194 -11.153 3.516 1.00 98.31 88 ALA A CA 1
ATOM 672 C C . ALA A 1 88 ? 5.889 -11.045 2.006 1.00 98.31 88 ALA A C 1
ATOM 674 O O . ALA A 1 88 ? 5.704 -9.947 1.490 1.00 98.31 88 ALA A O 1
ATOM 675 N N . ARG A 1 89 ? 5.759 -12.183 1.304 1.00 98.31 89 ARG A N 1
ATOM 676 C CA . ARG A 1 89 ? 5.371 -12.228 -0.117 1.00 98.31 89 ARG A CA 1
ATOM 677 C C . ARG A 1 89 ? 3.993 -11.603 -0.341 1.00 98.31 89 ARG A C 1
ATOM 679 O O . ARG A 1 89 ? 3.850 -10.748 -1.213 1.00 98.31 89 ARG A O 1
ATOM 686 N N . ASP A 1 90 ? 3.011 -12.003 0.460 1.00 98.75 90 ASP A N 1
ATOM 687 C CA . ASP A 1 90 ? 1.635 -11.523 0.332 1.00 98.75 90 ASP A CA 1
ATOM 688 C C . ASP A 1 90 ? 1.510 -10.040 0.694 1.00 98.75 90 ASP A C 1
ATOM 690 O O . ASP A 1 90 ? 0.788 -9.304 0.028 1.00 98.75 90 ASP A O 1
ATOM 694 N N . LEU A 1 91 ? 2.252 -9.571 1.702 1.00 98.62 91 LEU A N 1
ATOM 695 C CA . LEU A 1 91 ? 2.307 -8.150 2.053 1.00 98.62 91 LEU A CA 1
ATOM 696 C C . LEU A 1 91 ? 2.974 -7.298 0.967 1.00 98.62 91 LEU A C 1
ATOM 698 O O . LEU A 1 91 ? 2.518 -6.181 0.723 1.00 98.62 91 LEU A O 1
ATOM 702 N N . CYS A 1 92 ? 4.001 -7.810 0.281 1.00 98.31 92 CYS A N 1
ATOM 703 C CA . CYS A 1 92 ? 4.566 -7.134 -0.887 1.00 98.31 92 CYS A CA 1
ATOM 704 C C . CYS A 1 92 ? 3.538 -7.008 -2.022 1.00 98.31 92 CYS A C 1
ATOM 706 O O . CYS A 1 92 ? 3.410 -5.932 -2.605 1.00 98.31 92 CYS A O 1
ATOM 708 N N . GLU A 1 93 ? 2.774 -8.064 -2.315 1.00 98.44 93 GLU A N 1
ATOM 709 C CA . GLU A 1 93 ? 1.743 -8.034 -3.362 1.00 98.44 93 GLU A CA 1
ATOM 710 C C . GLU A 1 93 ? 0.552 -7.138 -2.978 1.00 98.44 93 GLU A C 1
ATOM 712 O O . GLU A 1 93 ? 0.129 -6.293 -3.769 1.00 98.44 93 GLU A O 1
ATOM 717 N N . LEU A 1 94 ? 0.064 -7.234 -1.738 1.00 98.50 94 LEU A N 1
ATOM 718 C CA . LEU A 1 94 ? -0.979 -6.356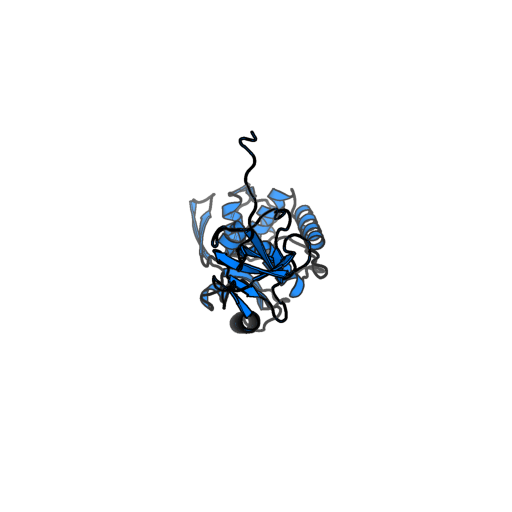 -1.206 1.00 98.50 94 LEU A CA 1
ATOM 719 C C . LEU A 1 94 ? -0.534 -4.887 -1.222 1.00 98.50 94 LEU A C 1
ATOM 721 O O . LEU A 1 94 ? -1.291 -4.022 -1.663 1.00 98.50 94 LEU A O 1
ATOM 725 N N . GLY A 1 95 ? 0.701 -4.601 -0.801 1.00 98.12 95 GLY A N 1
ATOM 726 C CA . GLY A 1 95 ? 1.290 -3.265 -0.857 1.00 98.12 95 GLY A CA 1
ATOM 727 C C . GLY A 1 95 ? 1.413 -2.747 -2.291 1.00 98.12 95 GLY A C 1
ATOM 728 O O . GLY A 1 95 ? 1.036 -1.607 -2.558 1.00 98.12 95 GLY A O 1
ATOM 729 N N . ARG A 1 96 ? 1.845 -3.589 -3.240 1.00 96.50 96 ARG A N 1
ATOM 730 C CA . ARG A 1 96 ? 1.918 -3.257 -4.674 1.00 96.50 96 ARG A CA 1
ATOM 731 C C . ARG A 1 96 ? 0.545 -2.887 -5.243 1.00 96.50 96 ARG A C 1
ATOM 733 O O . ARG A 1 96 ? 0.433 -1.907 -5.979 1.00 96.50 96 ARG A O 1
ATOM 740 N N . VAL A 1 97 ? -0.496 -3.646 -4.900 1.00 97.62 97 VAL A N 1
ATOM 741 C CA . VAL A 1 97 ? -1.880 -3.385 -5.330 1.00 97.62 97 VAL A CA 1
ATOM 742 C C . VAL A 1 97 ? -2.432 -2.117 -4.674 1.00 97.62 97 VAL A C 1
ATOM 744 O O . VAL A 1 97 ? -2.991 -1.267 -5.367 1.00 97.62 97 VAL A O 1
ATOM 747 N N . ALA A 1 98 ? -2.238 -1.940 -3.367 1.00 97.69 98 ALA A N 1
ATOM 748 C CA . ALA A 1 98 ? -2.741 -0.782 -2.633 1.00 97.69 98 ALA A CA 1
ATOM 749 C C . ALA A 1 98 ? -2.061 0.530 -3.072 1.00 97.69 98 ALA A C 1
ATOM 751 O O . ALA A 1 98 ? -2.743 1.527 -3.313 1.00 97.69 98 ALA A O 1
ATOM 752 N N . MET A 1 99 ? -0.737 0.527 -3.275 1.00 97.88 99 MET A N 1
ATOM 753 C CA . MET A 1 99 ? 0.032 1.700 -3.725 1.00 97.88 99 MET A CA 1
ATOM 754 C C . MET A 1 99 ? -0.214 2.092 -5.190 1.00 97.88 99 MET A C 1
ATOM 756 O O . MET A 1 99 ? 0.171 3.192 -5.596 1.00 97.88 99 MET A O 1
ATOM 760 N N . ALA A 1 100 ? -0.885 1.250 -5.985 1.00 95.88 100 ALA A N 1
ATOM 761 C CA . ALA A 1 100 ? -1.422 1.650 -7.288 1.00 95.88 100 ALA A CA 1
ATOM 762 C C . ALA A 1 100 ? -2.665 2.559 -7.154 1.00 95.88 100 ALA A C 1
ATOM 764 O O . ALA A 1 100 ? -2.975 3.335 -8.059 1.00 95.88 100 ALA A O 1
ATOM 765 N N . GLY A 1 101 ? -3.372 2.503 -6.019 1.00 97.00 101 GLY A N 1
ATOM 766 C CA . GLY A 1 101 ? -4.502 3.375 -5.719 1.00 97.00 101 GLY A CA 1
ATOM 767 C C . GLY A 1 101 ? -4.043 4.755 -5.253 1.00 97.00 101 GLY A C 1
ATOM 768 O O . GLY A 1 101 ? -3.667 4.925 -4.095 1.00 97.00 101 GLY A O 1
ATOM 769 N N . ALA A 1 102 ? -4.150 5.770 -6.118 1.00 95.75 102 ALA A N 1
ATOM 770 C CA . ALA A 1 102 ? -3.693 7.136 -5.828 1.00 95.75 102 ALA A CA 1
ATOM 771 C C . ALA A 1 102 ? -4.222 7.710 -4.495 1.00 95.75 102 ALA A C 1
ATOM 773 O O . ALA A 1 102 ? -3.475 8.366 -3.773 1.00 95.75 102 ALA A O 1
ATOM 774 N N . ARG A 1 103 ? -5.480 7.419 -4.125 1.00 95.19 103 ARG A N 1
ATOM 775 C CA . ARG A 1 103 ? -6.068 7.850 -2.844 1.00 95.19 103 ARG A CA 1
ATOM 776 C C . ARG A 1 103 ? -5.413 7.159 -1.641 1.00 95.19 103 ARG A C 1
ATOM 778 O O . ARG A 1 103 ? -5.049 7.838 -0.689 1.00 95.19 103 ARG A O 1
ATOM 785 N N . PHE A 1 104 ? -5.191 5.845 -1.706 1.00 97.88 104 PHE A N 1
ATOM 786 C CA . PHE A 1 104 ? -4.488 5.099 -0.656 1.00 97.88 104 PHE A CA 1
ATOM 787 C C . PHE A 1 104 ? -3.047 5.598 -0.483 1.00 97.88 104 PHE A C 1
ATOM 789 O O . PHE A 1 104 ? -2.661 5.986 0.618 1.00 97.88 104 PHE A O 1
ATOM 796 N N . ALA A 1 105 ? -2.300 5.695 -1.590 1.00 97.69 105 ALA A N 1
ATOM 797 C CA . ALA A 1 105 ? -0.948 6.251 -1.612 1.00 97.69 105 ALA A CA 1
ATOM 798 C C . ALA A 1 105 ? -0.897 7.698 -1.083 1.00 97.69 105 ALA A C 1
ATOM 800 O O . ALA A 1 105 ? 0.102 8.107 -0.495 1.00 97.69 105 ALA A O 1
ATOM 801 N N . SER A 1 106 ? -1.975 8.477 -1.249 1.00 96.88 106 SER A N 1
ATOM 802 C CA . SER A 1 106 ? -2.051 9.833 -0.701 1.00 96.88 106 SER A CA 1
ATOM 803 C C . SER A 1 106 ? -2.154 9.869 0.825 1.00 96.88 106 SER A C 1
ATOM 805 O O . SER A 1 106 ? -1.593 10.786 1.412 1.00 96.88 106 SER A O 1
ATOM 807 N N . TYR A 1 107 ? -2.773 8.880 1.483 1.00 97.81 107 TYR A N 1
ATOM 808 C CA . TYR A 1 107 ? -2.798 8.811 2.949 1.00 97.81 107 TYR A CA 1
ATOM 809 C C . TYR A 1 107 ? -1.438 8.385 3.508 1.00 97.81 107 TYR A C 1
ATOM 811 O O . TYR A 1 107 ? -0.817 9.140 4.251 1.00 97.81 107 TYR A O 1
ATOM 819 N N . VAL A 1 108 ? -0.944 7.206 3.109 1.00 98.12 108 VAL A N 1
ATOM 820 C CA . VAL A 1 108 ? 0.184 6.520 3.778 1.00 98.12 108 VAL A CA 1
ATOM 821 C C . VAL A 1 108 ? 1.539 7.227 3.668 1.00 98.12 108 VAL A C 1
ATOM 823 O O . VAL A 1 108 ? 2.447 6.922 4.435 1.00 98.12 108 VAL A O 1
ATOM 826 N N . ARG A 1 109 ? 1.670 8.208 2.767 1.00 97.38 109 ARG A N 1
ATOM 827 C CA . ARG A 1 109 ? 2.837 9.103 2.674 1.00 97.38 109 ARG A CA 1
ATOM 828 C C . ARG A 1 109 ? 2.879 10.208 3.740 1.00 97.38 109 ARG A C 1
ATOM 830 O O . ARG A 1 109 ? 3.866 10.937 3.810 1.00 97.38 109 ARG A O 1
ATOM 837 N N . HIS A 1 110 ? 1.805 10.422 4.503 1.00 97.19 110 HIS A N 1
ATOM 838 C CA . HIS A 1 110 ? 1.754 11.482 5.512 1.00 97.19 110 HIS A CA 1
ATOM 839 C C . HIS A 1 110 ? 2.320 11.007 6.850 1.00 97.19 110 HIS A C 1
ATOM 841 O O . HIS A 1 110 ? 2.028 9.914 7.329 1.00 97.19 110 HIS A O 1
ATOM 847 N N . ARG A 1 111 ? 3.101 11.883 7.490 1.00 96.75 111 ARG A N 1
ATOM 848 C CA . ARG A 1 111 ? 3.621 11.670 8.849 1.00 96.75 111 ARG A CA 1
ATOM 849 C C . ARG A 1 111 ? 2.673 12.191 9.929 1.00 96.75 111 ARG A C 1
ATOM 851 O O . ARG A 1 111 ? 2.730 11.716 11.058 1.00 96.75 111 ARG A O 1
ATOM 858 N N . THR A 1 112 ? 1.801 13.141 9.593 1.00 97.81 112 THR A N 1
ATOM 859 C CA . THR A 1 112 ? 0.774 13.682 10.489 1.00 97.81 112 THR A CA 1
ATOM 860 C C . THR A 1 112 ? -0.499 14.051 9.732 1.00 97.81 112 THR A C 1
ATOM 862 O O . THR A 1 112 ? -0.453 14.348 8.536 1.00 97.81 112 THR A O 1
ATOM 865 N N . HIS A 1 113 ? -1.629 14.073 10.439 1.00 97.94 113 HIS A N 1
ATOM 866 C CA . HIS A 1 113 ? -2.893 14.626 9.946 1.00 97.94 113 HIS A CA 1
ATOM 867 C C . HIS A 1 113 ? -3.685 15.263 11.099 1.00 97.94 113 HIS A C 1
ATOM 869 O O . HIS A 1 113 ? -3.537 14.852 12.247 1.00 97.94 113 HIS A O 1
ATOM 875 N N . LEU A 1 114 ? -4.511 16.273 10.815 1.00 98.25 114 LEU A N 1
ATOM 876 C CA . LEU A 1 114 ? -5.360 16.918 11.821 1.00 98.25 114 LEU A CA 1
ATOM 877 C C . LEU A 1 114 ? -6.714 16.206 11.885 1.00 98.25 114 LEU A C 1
ATOM 879 O O . LEU A 1 114 ? -7.467 16.244 10.919 1.00 98.25 114 LEU A O 1
ATOM 883 N N . PHE A 1 115 ? -7.042 15.604 13.022 1.00 98.38 115 PHE A N 1
ATOM 884 C CA . PHE A 1 115 ? -8.348 14.998 13.273 1.00 98.38 115 PHE A CA 1
ATOM 885 C C . PHE A 1 115 ? -9.176 15.908 14.184 1.00 98.38 115 PHE A C 1
ATOM 887 O O . PHE A 1 115 ? -8.627 16.582 15.058 1.00 98.38 115 PHE A O 1
ATOM 894 N N . THR A 1 116 ? -10.490 15.961 13.962 1.00 98.31 116 THR A N 1
ATOM 895 C CA . THR A 1 116 ? -11.425 16.719 14.805 1.00 98.31 116 THR A CA 1
ATOM 896 C C . THR A 1 116 ? -12.477 15.764 15.345 1.00 98.31 116 THR A C 1
ATOM 898 O O . THR A 1 116 ? -13.191 15.148 14.559 1.00 98.31 116 THR A O 1
ATOM 901 N N . PHE A 1 117 ? -12.582 15.657 16.666 1.00 98.19 117 PHE A N 1
ATOM 902 C CA . PHE A 1 117 ? -13.627 14.888 17.330 1.00 98.19 117 PHE A CA 1
ATOM 903 C C . PHE A 1 117 ? -14.988 15.542 17.078 1.00 98.19 117 PHE A C 1
ATOM 905 O O . PHE A 1 117 ? -15.180 16.729 17.351 1.00 98.19 117 PHE A O 1
ATOM 912 N N . ALA A 1 118 ? -15.932 14.795 16.510 1.00 96.44 118 ALA A N 1
ATOM 913 C CA . ALA A 1 118 ? -17.202 15.346 16.040 1.00 96.44 118 ALA A CA 1
ATOM 914 C C . ALA A 1 118 ? -18.167 15.684 17.191 1.00 96.44 118 ALA A C 1
ATOM 916 O O . ALA A 1 118 ? -19.025 16.552 17.034 1.00 96.44 118 ALA A O 1
ATOM 917 N N . GLU A 1 119 ? -18.025 15.024 18.341 1.00 95.31 119 GLU A N 1
ATOM 918 C CA . GLU A 1 119 ? -18.851 15.237 19.531 1.00 95.31 119 GLU A CA 1
ATOM 919 C C . GLU A 1 119 ? -18.387 16.401 20.428 1.00 95.31 119 GLU A C 1
ATOM 921 O O . GLU A 1 119 ? -19.227 17.042 21.059 1.00 95.31 119 GLU A O 1
ATOM 926 N N . THR A 1 120 ? -17.087 16.726 20.454 1.00 96.38 120 THR A N 1
ATOM 927 C CA . THR A 1 120 ? -16.527 17.835 21.260 1.00 96.38 120 THR A CA 1
ATOM 928 C C . THR A 1 120 ? -16.062 19.037 20.433 1.00 96.38 120 THR A C 1
ATOM 930 O O . THR A 1 120 ? -15.959 20.145 20.960 1.00 96.38 120 THR A O 1
ATOM 933 N N . GLY A 1 121 ? -15.742 18.842 19.150 1.00 97.06 121 GLY A N 1
ATOM 934 C CA . GLY A 1 121 ? -15.004 19.809 18.332 1.00 97.06 121 GLY A CA 1
ATOM 935 C C . GLY A 1 121 ? -13.505 19.897 18.661 1.00 97.06 121 GLY A C 1
ATOM 936 O O . GLY A 1 121 ? -12.813 20.750 18.097 1.00 97.06 121 GLY A O 1
ATOM 937 N N . GLU A 1 122 ? -12.995 19.047 19.561 1.00 97.69 122 GLU A N 1
ATOM 938 C CA . GLU A 1 122 ? -11.579 18.989 19.927 1.00 97.69 122 GLU A CA 1
ATOM 939 C C . GLU A 1 122 ? -10.715 18.557 18.738 1.00 97.69 122 GLU A C 1
ATOM 941 O O . GLU A 1 122 ? -11.126 17.746 17.909 1.00 97.69 122 GLU A O 1
ATOM 946 N N . LYS A 1 123 ? -9.500 19.105 18.649 1.00 98.00 123 LYS A N 1
ATOM 947 C CA . LYS A 1 123 ? -8.575 18.862 17.542 1.00 98.00 123 LYS A CA 1
ATOM 948 C C . LYS A 1 123 ? -7.294 18.210 18.026 1.00 98.00 123 LYS A C 1
ATOM 950 O O . LYS A 1 123 ? -6.548 18.812 18.794 1.00 98.00 123 LYS A O 1
ATOM 955 N N . VAL A 1 124 ? -6.997 17.034 17.483 1.00 97.88 124 VAL A N 1
ATOM 956 C CA . VAL A 1 124 ? -5.771 16.277 17.761 1.00 97.88 124 VAL A CA 1
ATOM 957 C C . VAL A 1 124 ? -4.954 16.079 16.488 1.00 97.88 124 VAL A C 1
ATOM 959 O O . VAL A 1 124 ? -5.469 16.114 15.371 1.00 97.88 124 VAL A O 1
ATOM 962 N N . THR A 1 125 ? -3.643 15.906 16.643 1.00 98.38 125 THR A N 1
ATOM 963 C CA . THR A 1 125 ? -2.747 15.589 15.523 1.00 98.38 125 THR A CA 1
ATOM 964 C C . THR A 1 125 ? -2.436 14.103 15.545 1.00 98.38 125 THR A C 1
ATOM 966 O O . THR A 1 125 ? -1.667 13.669 16.401 1.00 98.38 125 THR A O 1
ATOM 969 N N . LEU A 1 126 ? -2.987 13.365 14.582 1.00 98.38 126 LEU A N 1
ATOM 970 C CA . LEU A 1 126 ? -2.609 11.983 14.293 1.00 98.38 126 LEU A CA 1
ATOM 971 C C . LEU A 1 126 ? -1.134 11.944 13.870 1.00 98.38 126 LEU A C 1
ATOM 973 O O . LEU A 1 126 ? -0.670 12.855 13.170 1.00 98.38 126 LEU A O 1
ATOM 977 N N . ARG A 1 127 ? -0.396 10.908 14.264 1.00 97.62 127 ARG A N 1
ATOM 978 C CA . ARG A 1 127 ? 1.041 10.732 14.030 1.00 97.62 127 ARG A CA 1
ATOM 979 C C . ARG A 1 127 ? 1.325 9.337 13.491 1.00 97.62 127 ARG A C 1
ATOM 981 O O . ARG A 1 127 ? 1.077 8.333 14.141 1.00 97.62 127 ARG A O 1
ATOM 988 N N . SER A 1 128 ? 1.917 9.285 12.303 1.00 95.62 128 SER A N 1
ATOM 989 C CA . SER A 1 128 ? 2.271 8.019 11.674 1.00 95.62 128 SER A CA 1
ATOM 990 C C . SER A 1 128 ? 3.316 7.274 12.497 1.00 95.62 128 SER A C 1
ATOM 992 O O . SER A 1 128 ? 4.402 7.795 12.742 1.00 95.62 128 SER A O 1
ATOM 994 N N . HIS A 1 129 ? 3.019 6.021 12.841 1.00 91.69 129 HIS A N 1
ATOM 995 C CA . HIS A 1 129 ? 3.981 5.076 13.420 1.00 91.69 129 HIS A CA 1
ATOM 996 C C . HIS A 1 129 ? 4.999 4.546 12.385 1.00 91.69 129 HIS A C 1
ATOM 998 O O . HIS A 1 129 ? 5.703 3.568 12.654 1.00 91.69 129 HIS A O 1
ATOM 1004 N N . ASN A 1 130 ? 5.013 5.085 11.160 1.00 94.25 130 ASN A N 1
ATOM 1005 C CA . ASN A 1 130 ? 5.909 4.665 10.088 1.00 94.25 130 ASN A CA 1
ATOM 1006 C C . ASN A 1 130 ? 7.159 5.558 10.040 1.00 94.25 130 ASN A C 1
ATOM 1008 O O . ASN A 1 130 ? 7.270 6.459 9.205 1.00 94.25 130 ASN A O 1
ATOM 1012 N N . ASP A 1 131 ? 8.097 5.289 10.950 1.00 92.00 131 ASP A N 1
ATOM 1013 C CA . ASP A 1 131 ? 9.349 6.046 11.111 1.00 92.00 131 ASP A CA 1
ATOM 1014 C C . ASP A 1 131 ? 10.170 6.113 9.808 1.00 92.00 131 ASP A C 1
ATOM 1016 O O . ASP A 1 131 ? 10.769 7.147 9.519 1.00 92.00 131 ASP A O 1
ATOM 1020 N N . PHE A 1 132 ? 10.050 5.084 8.957 1.00 96.56 132 PHE A N 1
ATOM 1021 C CA . PHE A 1 132 ? 10.661 4.953 7.627 1.00 96.56 132 PHE A CA 1
ATOM 1022 C C . PHE A 1 132 ? 10.424 6.163 6.700 1.00 96.56 132 PHE A C 1
ATOM 1024 O O . PHE A 1 132 ? 11.289 6.506 5.896 1.00 96.56 132 PHE A O 1
ATOM 1031 N N . LEU A 1 133 ? 9.285 6.859 6.845 1.00 97.06 133 LEU A N 1
ATOM 1032 C CA . LEU A 1 133 ? 8.967 8.105 6.118 1.00 97.06 133 LEU A CA 1
ATOM 1033 C C . LEU A 1 133 ? 9.850 9.302 6.528 1.00 97.06 133 LEU A C 1
ATOM 1035 O O . LEU A 1 133 ? 9.838 10.342 5.871 1.00 97.06 133 LEU A O 1
ATOM 1039 N N . SER A 1 134 ? 10.536 9.196 7.665 1.00 94.19 134 SER A N 1
ATOM 1040 C CA . SER A 1 134 ? 11.544 10.144 8.160 1.00 94.19 134 SER A CA 1
ATOM 1041 C C . SER A 1 134 ? 12.949 9.695 7.776 1.00 94.19 134 SER A C 1
ATOM 1043 O O . SER A 1 134 ? 13.778 10.536 7.437 1.00 94.19 134 SER A O 1
ATOM 1045 N N . ASP A 1 135 ? 13.192 8.386 7.868 1.00 96.12 135 ASP A N 1
ATOM 1046 C CA . ASP A 1 135 ? 14.511 7.773 7.720 1.00 96.12 135 ASP A CA 1
ATOM 1047 C C . ASP A 1 135 ? 15.024 7.882 6.271 1.00 96.12 135 ASP A C 1
ATOM 1049 O O . ASP A 1 135 ? 16.208 8.133 6.047 1.00 96.12 135 ASP A O 1
ATOM 1053 N N . PHE A 1 136 ? 14.126 7.766 5.282 1.00 97.31 136 PHE A N 1
ATOM 1054 C CA . PHE A 1 136 ? 14.472 7.777 3.858 1.00 97.31 136 PHE A CA 1
ATOM 1055 C C . PHE A 1 136 ? 13.651 8.806 3.073 1.00 97.31 136 PHE A C 1
ATOM 1057 O O . PHE A 1 136 ? 12.431 8.710 2.960 1.00 97.31 136 PHE A O 1
ATOM 1064 N N . SER A 1 137 ? 14.326 9.770 2.441 1.00 96.62 137 SER A N 1
ATOM 1065 C CA . SER A 1 137 ? 13.685 10.839 1.649 1.00 96.62 137 SER A CA 1
ATOM 1066 C C . SER A 1 137 ? 12.952 10.349 0.392 1.00 96.62 137 SER A C 1
ATOM 1068 O O . SER A 1 137 ? 12.146 11.085 -0.175 1.00 96.62 137 SER A O 1
ATOM 1070 N N . TRP A 1 138 ? 13.229 9.117 -0.041 1.00 96.69 138 TRP A N 1
ATOM 1071 C CA . TRP A 1 138 ? 12.589 8.443 -1.171 1.00 96.69 138 TRP A CA 1
ATOM 1072 C C . TRP A 1 138 ? 11.404 7.545 -0.767 1.00 96.69 138 TRP A C 1
ATOM 1074 O O . TRP A 1 138 ? 10.786 6.937 -1.648 1.00 96.69 138 TRP A O 1
ATOM 1084 N N . ALA A 1 139 ? 11.088 7.431 0.530 1.00 98.06 139 ALA A N 1
ATOM 1085 C CA . ALA A 1 139 ? 9.973 6.632 1.035 1.00 98.06 139 ALA A CA 1
ATOM 1086 C C . ALA A 1 139 ? 8.612 7.321 0.826 1.00 98.06 139 ALA A C 1
ATOM 1088 O O . ALA A 1 139 ? 8.469 8.531 0.999 1.00 98.06 139 ALA A O 1
ATOM 1089 N N . ASP A 1 140 ? 7.589 6.535 0.486 1.00 97.56 140 ASP A N 1
ATOM 1090 C CA . ASP A 1 140 ? 6.213 7.007 0.281 1.00 97.56 140 ASP A CA 1
ATOM 1091 C C . ASP A 1 140 ? 5.129 6.110 0.910 1.00 97.56 140 ASP A C 1
ATOM 1093 O O . ASP A 1 140 ? 3.937 6.366 0.733 1.00 97.56 140 ASP A O 1
ATOM 1097 N N . GLY A 1 141 ? 5.521 5.090 1.680 1.00 96.94 141 GLY A N 1
ATOM 1098 C CA . GLY A 1 141 ? 4.600 4.217 2.404 1.00 96.94 141 GLY A CA 1
ATOM 1099 C C . GLY A 1 141 ? 5.301 3.081 3.163 1.00 96.94 141 GLY A C 1
ATOM 1100 O O . GLY A 1 141 ? 6.510 3.105 3.371 1.00 96.94 141 GLY A O 1
ATOM 1101 N N . VAL A 1 142 ? 4.591 2.048 3.613 1.00 97.19 142 VAL A N 1
ATOM 1102 C CA . VAL A 1 142 ? 3.127 1.894 3.599 1.00 97.19 142 VAL A CA 1
ATOM 1103 C C . VAL A 1 142 ? 2.589 1.884 5.025 1.00 97.19 142 VAL A C 1
ATOM 1105 O O . VAL A 1 142 ? 1.826 2.773 5.390 1.00 97.19 142 VAL A O 1
ATOM 1108 N N . LYS A 1 143 ? 2.966 0.894 5.842 1.00 97.62 143 LYS A N 1
ATOM 1109 C CA . LYS A 1 143 ? 2.420 0.736 7.194 1.00 97.62 143 LYS A CA 1
ATOM 1110 C C . LYS A 1 143 ? 3.332 -0.106 8.084 1.00 97.62 143 LYS A C 1
ATOM 1112 O O . LYS A 1 143 ? 3.767 -1.188 7.696 1.00 97.62 143 LYS A O 1
ATOM 1117 N N . SER A 1 144 ? 3.562 0.370 9.304 1.00 96.69 144 SER A N 1
ATOM 1118 C CA . SER A 1 144 ? 4.176 -0.400 10.387 1.00 96.69 144 SER A CA 1
ATOM 1119 C C . SER A 1 144 ? 3.133 -1.187 11.191 1.00 96.69 144 SER A C 1
ATOM 1121 O O . SER A 1 144 ? 1.964 -0.791 11.283 1.00 96.69 144 SER A O 1
ATOM 1123 N N . GLY A 1 145 ? 3.565 -2.292 11.795 1.00 95.38 145 GLY A N 1
ATOM 1124 C CA . GLY A 1 145 ? 2.784 -3.094 12.735 1.00 95.38 145 GLY A CA 1
ATOM 1125 C C . GLY A 1 145 ? 3.666 -3.601 13.873 1.00 95.38 145 GLY A C 1
ATOM 1126 O O . GLY A 1 145 ? 4.862 -3.813 13.682 1.00 95.38 145 GLY A O 1
ATOM 1127 N N . GLU A 1 146 ? 3.082 -3.766 15.056 1.00 94.94 146 GLU A N 1
ATOM 1128 C CA . GLU A 1 146 ? 3.788 -4.235 16.247 1.00 94.94 146 GLU A CA 1
ATOM 1129 C C . GLU A 1 146 ? 2.816 -4.986 17.163 1.00 94.94 146 GLU A C 1
ATOM 1131 O O . GLU A 1 146 ? 1.786 -4.440 17.558 1.00 94.94 146 GLU A O 1
ATOM 1136 N N . THR A 1 147 ? 3.144 -6.231 17.510 1.00 93.50 147 THR A N 1
ATOM 1137 C CA . THR A 1 147 ? 2.482 -6.984 18.589 1.00 93.50 147 THR A CA 1
ATOM 1138 C C . THR A 1 147 ? 3.527 -7.793 19.353 1.00 93.50 147 THR A C 1
ATOM 1140 O O . THR A 1 147 ? 4.656 -7.970 18.888 1.00 93.50 147 THR A O 1
ATOM 1143 N N . ARG A 1 148 ? 3.166 -8.324 20.529 1.00 91.19 148 ARG A N 1
ATOM 1144 C CA . ARG A 1 148 ? 4.082 -9.162 21.323 1.00 91.19 148 ARG A CA 1
ATOM 1145 C C . ARG A 1 148 ? 4.540 -10.410 20.558 1.00 91.19 148 ARG A C 1
ATOM 1147 O O . ARG A 1 148 ? 5.660 -10.853 20.780 1.00 91.19 148 ARG A O 1
ATOM 1154 N N . ASN A 1 149 ? 3.687 -10.957 19.690 1.00 93.31 149 ASN A N 1
ATOM 1155 C CA . ASN A 1 149 ? 3.982 -12.162 18.917 1.00 93.31 149 ASN A CA 1
ATOM 1156 C C . ASN A 1 149 ? 4.602 -11.855 17.542 1.00 93.31 149 ASN A C 1
ATOM 1158 O O . ASN A 1 149 ? 5.392 -12.652 17.045 1.00 93.31 149 ASN A O 1
ATOM 1162 N N . ALA A 1 150 ? 4.267 -10.715 16.927 1.00 95.44 150 ALA A N 1
ATOM 1163 C CA . ALA A 1 150 ? 4.797 -10.320 15.619 1.00 95.44 150 ALA A CA 1
ATOM 1164 C C . ALA A 1 150 ? 6.155 -9.592 15.686 1.00 95.44 150 ALA A C 1
ATOM 1166 O O . ALA A 1 150 ? 6.838 -9.489 14.667 1.00 95.44 150 ALA A O 1
ATOM 1167 N N . HIS A 1 151 ? 6.542 -9.083 16.863 1.00 97.06 151 HIS A N 1
ATOM 1168 C CA . HIS A 1 151 ? 7.632 -8.115 17.035 1.00 97.06 151 HIS A CA 1
ATOM 1169 C C . HIS A 1 151 ? 7.454 -6.897 16.107 1.00 97.06 151 HIS A C 1
ATOM 1171 O O . HIS A 1 151 ? 6.322 -6.468 15.874 1.00 97.06 151 HIS A O 1
ATOM 1177 N N . PHE A 1 152 ? 8.542 -6.301 15.610 1.00 97.81 152 PHE A N 1
ATOM 1178 C CA . PHE A 1 152 ? 8.480 -5.096 14.787 1.00 97.81 152 PHE A CA 1
ATOM 1179 C C . PHE A 1 152 ? 8.357 -5.451 13.296 1.00 97.81 152 PHE A C 1
ATOM 1181 O O . PHE A 1 152 ? 9.258 -6.048 12.704 1.00 97.81 152 PHE A O 1
ATOM 1188 N N . CYS A 1 153 ? 7.250 -5.038 12.676 1.00 98.19 153 CYS A N 1
ATOM 1189 C CA . CYS A 1 153 ? 6.917 -5.313 11.277 1.00 98.19 153 CYS A CA 1
ATOM 1190 C C . CYS A 1 153 ? 6.740 -4.017 10.469 1.00 98.19 153 CYS A C 1
ATOM 1192 O O . CYS A 1 153 ? 6.307 -2.985 10.996 1.00 98.19 153 CYS A O 1
ATOM 1194 N N . LEU A 1 154 ? 7.057 -4.065 9.174 1.00 98.44 154 LEU A N 1
ATOM 1195 C CA . LEU A 1 154 ? 6.903 -2.951 8.234 1.00 98.44 154 LEU A CA 1
ATOM 1196 C C . LEU A 1 154 ? 6.617 -3.462 6.820 1.00 98.44 154 LEU A C 1
ATOM 1198 O O . LEU A 1 154 ? 7.409 -4.215 6.261 1.00 98.44 154 LEU A O 1
ATOM 1202 N N . ALA A 1 155 ? 5.530 -2.980 6.219 1.00 98.50 155 ALA A N 1
ATOM 1203 C CA . ALA A 1 155 ? 5.394 -2.909 4.769 1.00 98.50 155 ALA A CA 1
ATOM 1204 C C . ALA A 1 155 ? 5.874 -1.520 4.318 1.00 98.50 155 ALA A C 1
ATOM 1206 O O . ALA A 1 155 ? 5.240 -0.509 4.631 1.00 98.50 155 ALA A O 1
ATOM 1207 N N . ALA A 1 156 ? 7.006 -1.466 3.624 1.00 98.31 156 ALA A N 1
ATOM 1208 C CA . ALA A 1 156 ? 7.655 -0.258 3.125 1.00 98.31 156 ALA A CA 1
ATOM 1209 C C . ALA A 1 156 ? 7.340 -0.035 1.638 1.00 98.31 156 ALA A C 1
ATOM 1211 O O . ALA A 1 156 ? 7.196 -0.993 0.879 1.00 98.31 156 ALA A O 1
ATOM 1212 N N . SER A 1 157 ? 7.265 1.228 1.217 1.00 98.50 157 SER A N 1
ATOM 1213 C CA . SER A 1 157 ? 7.178 1.640 -0.190 1.00 98.50 157 SER A CA 1
ATOM 1214 C C . SER A 1 157 ? 8.013 2.896 -0.416 1.00 98.50 157 SER A C 1
ATOM 1216 O O . SER A 1 157 ? 8.153 3.729 0.482 1.00 98.50 157 SER A O 1
ATOM 1218 N N . GLY A 1 158 ? 8.589 3.015 -1.609 1.00 97.31 158 GLY A N 1
ATOM 1219 C CA . GLY A 1 158 ? 9.454 4.126 -1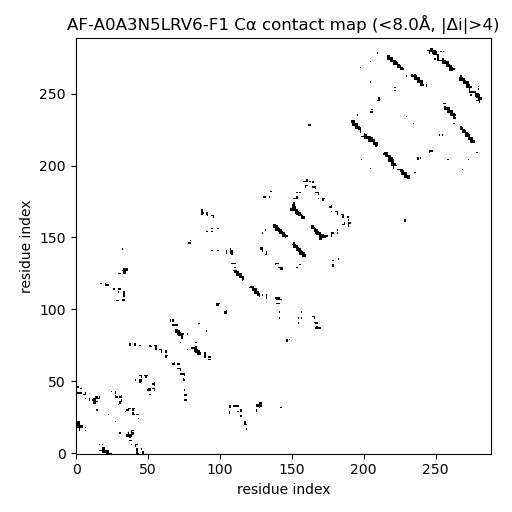.988 1.00 97.31 158 GLY A CA 1
ATOM 1220 C C . GLY A 1 158 ? 10.219 3.852 -3.278 1.00 97.31 158 GLY A C 1
ATOM 1221 O O . GLY A 1 158 ? 10.169 2.745 -3.816 1.00 97.31 158 GLY A O 1
ATOM 1222 N N . ALA A 1 159 ? 10.928 4.861 -3.785 1.00 95.12 159 ALA A N 1
ATOM 1223 C CA . ALA A 1 159 ? 11.592 4.802 -5.089 1.00 95.12 159 ALA A CA 1
ATOM 1224 C C . ALA A 1 159 ? 13.065 5.266 -5.038 1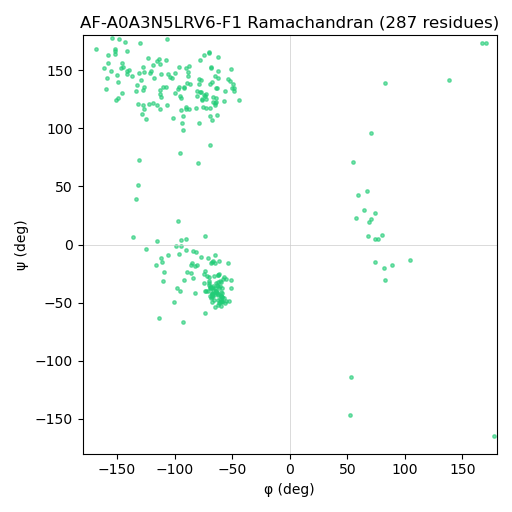.00 95.12 159 ALA A C 1
ATOM 1226 O O . ALA A 1 159 ? 13.381 6.335 -5.568 1.00 95.12 159 ALA A O 1
ATOM 1227 N N . PRO A 1 160 ? 13.998 4.470 -4.464 1.00 94.50 160 PRO A N 1
ATOM 1228 C CA . PRO A 1 160 ? 15.405 4.868 -4.303 1.00 94.50 160 PRO A CA 1
ATOM 1229 C C . PRO A 1 160 ? 16.107 5.248 -5.616 1.00 94.50 160 PRO A C 1
ATOM 1231 O O . PRO A 1 160 ? 17.050 6.036 -5.623 1.00 94.50 160 PRO A O 1
ATOM 1234 N N . ARG A 1 161 ? 15.658 4.670 -6.741 1.00 90.56 161 ARG A N 1
ATOM 1235 C CA . ARG A 1 161 ? 16.164 4.934 -8.102 1.00 90.56 161 ARG A CA 1
ATOM 1236 C C . ARG A 1 161 ? 15.025 5.141 -9.112 1.00 90.56 161 ARG A C 1
ATOM 1238 O O . ARG A 1 161 ? 15.076 4.646 -10.235 1.00 90.56 161 ARG A O 1
ATOM 1245 N N . GLY A 1 162 ? 13.965 5.834 -8.695 1.00 85.25 162 GLY A N 1
ATOM 1246 C CA . GLY A 1 162 ? 12.850 6.257 -9.557 1.00 85.25 162 GLY A CA 1
ATOM 1247 C C . GLY A 1 162 ? 11.761 5.208 -9.825 1.00 85.25 162 GLY A C 1
ATOM 1248 O O . GLY A 1 162 ? 10.597 5.578 -9.941 1.00 85.25 162 GLY A O 1
ATOM 1249 N N . GLU A 1 163 ? 12.086 3.913 -9.855 1.00 88.12 163 GLU A N 1
ATOM 1250 C CA . GLU A 1 163 ? 11.067 2.851 -9.844 1.00 88.12 163 GLU A CA 1
ATOM 1251 C C . GLU A 1 163 ? 10.576 2.611 -8.412 1.00 88.12 163 GLU A C 1
ATOM 1253 O O . GLU A 1 163 ? 11.395 2.472 -7.499 1.00 88.12 163 GLU A O 1
ATOM 1258 N N . ARG A 1 164 ? 9.253 2.555 -8.205 1.00 93.00 164 ARG A N 1
ATOM 1259 C CA . ARG A 1 164 ? 8.682 2.278 -6.879 1.00 93.00 164 ARG A CA 1
ATOM 1260 C C . ARG A 1 164 ? 8.810 0.793 -6.562 1.00 93.00 164 ARG A C 1
ATOM 1262 O O . ARG A 1 164 ? 8.292 -0.053 -7.289 1.00 93.00 164 ARG A O 1
ATOM 1269 N N . LEU A 1 165 ? 9.425 0.498 -5.426 1.00 95.69 165 LEU A N 1
ATOM 1270 C CA . LEU A 1 165 ? 9.508 -0.835 -4.846 1.00 95.69 165 LEU A CA 1
ATOM 1271 C C . LEU A 1 165 ? 8.610 -0.938 -3.613 1.00 95.69 165 LEU A C 1
ATOM 1273 O O . LEU A 1 165 ? 8.276 0.067 -2.985 1.00 95.69 165 LEU A O 1
ATOM 1277 N N . VAL A 1 166 ? 8.257 -2.172 -3.260 1.00 97.81 166 VAL A N 1
ATOM 1278 C CA . VAL A 1 166 ? 7.589 -2.524 -2.004 1.00 97.81 166 VAL A CA 1
ATOM 1279 C C . VAL A 1 166 ? 8.410 -3.622 -1.335 1.00 97.81 166 VAL A C 1
ATOM 1281 O O . VAL A 1 166 ? 8.834 -4.564 -2.007 1.00 97.81 166 VAL A O 1
ATOM 1284 N N . ALA A 1 167 ? 8.630 -3.504 -0.028 1.00 98.06 167 ALA A N 1
ATOM 1285 C CA . ALA A 1 167 ? 9.305 -4.512 0.785 1.00 98.06 167 ALA A CA 1
ATOM 1286 C C . ALA A 1 167 ? 8.488 -4.812 2.047 1.00 98.06 167 ALA A C 1
ATOM 1288 O O . ALA A 1 167 ? 7.830 -3.925 2.587 1.00 98.06 167 ALA A O 1
ATOM 1289 N N . ALA A 1 168 ? 8.540 -6.052 2.530 1.00 98.44 168 ALA A N 1
ATOM 1290 C CA . ALA A 1 168 ? 7.859 -6.479 3.746 1.00 98.44 168 ALA A CA 1
ATOM 1291 C C . ALA A 1 168 ? 8.859 -7.137 4.701 1.00 98.44 168 ALA A C 1
ATOM 1293 O O . ALA A 1 168 ? 9.450 -8.170 4.386 1.00 98.44 168 ALA A O 1
ATOM 1294 N N . LEU A 1 169 ? 9.050 -6.513 5.861 1.00 98.00 169 LEU A N 1
ATOM 1295 C CA . LEU A 1 169 ? 9.948 -6.944 6.927 1.00 98.00 169 LEU A CA 1
ATOM 1296 C C . LEU A 1 169 ? 9.090 -7.382 8.115 1.00 98.00 169 LEU A C 1
ATOM 1298 O O . LEU A 1 169 ? 8.219 -6.632 8.561 1.00 98.00 169 LEU A O 1
ATOM 1302 N N . LEU A 1 170 ? 9.320 -8.600 8.605 1.00 98.00 170 LEU A N 1
ATOM 1303 C CA . LEU A 1 170 ? 8.528 -9.246 9.655 1.00 98.00 170 LEU A CA 1
ATOM 1304 C C . LEU A 1 170 ? 9.444 -9.772 10.761 1.00 98.00 170 LEU A C 1
ATOM 1306 O O . LEU A 1 170 ? 10.508 -10.310 10.459 1.00 98.00 170 LEU A O 1
ATOM 1310 N N . GLY A 1 171 ? 9.022 -9.664 12.024 1.00 97.62 171 GLY A N 1
ATOM 1311 C CA . GLY A 1 171 ? 9.751 -10.266 13.145 1.00 97.62 171 GLY A CA 1
ATOM 1312 C C . GLY A 1 171 ? 11.082 -9.592 13.494 1.00 97.62 171 GLY A C 1
ATOM 1313 O O . GLY A 1 171 ? 11.946 -10.239 14.084 1.00 97.62 171 GLY A O 1
ATOM 1314 N N . ALA A 1 172 ? 11.290 -8.323 13.125 1.00 97.25 172 ALA A N 1
ATOM 1315 C CA . ALA A 1 172 ? 12.532 -7.621 13.443 1.00 97.25 172 ALA A CA 1
ATOM 1316 C C . ALA A 1 172 ? 12.658 -7.356 14.955 1.00 97.25 172 ALA A C 1
ATOM 1318 O O . ALA A 1 172 ? 11.659 -7.225 15.662 1.00 97.25 172 ALA A O 1
ATOM 1319 N N . VAL A 1 173 ? 13.898 -7.250 15.444 1.00 96.06 173 VAL A N 1
ATOM 1320 C CA . VAL A 1 173 ? 14.216 -7.136 16.883 1.00 96.06 173 VAL A CA 1
ATOM 1321 C C . VAL A 1 173 ? 14.097 -5.717 17.454 1.00 96.06 173 VAL A C 1
ATOM 1323 O O . VAL A 1 173 ? 13.998 -5.565 18.668 1.00 96.06 173 VAL A O 1
ATOM 1326 N N . SER A 1 174 ? 14.095 -4.684 16.605 1.00 95.94 174 SER A N 1
ATOM 1327 C CA . SER A 1 174 ? 13.863 -3.283 16.990 1.00 95.94 174 SER A CA 1
ATOM 1328 C C . SER A 1 174 ? 13.239 -2.488 15.833 1.00 95.94 174 SER A C 1
ATOM 1330 O O . SER A 1 174 ? 13.226 -2.956 14.689 1.00 95.94 174 SER A O 1
ATOM 1332 N N . ARG A 1 175 ? 12.717 -1.284 16.112 1.00 94.81 175 ARG A N 1
ATOM 1333 C CA . ARG A 1 175 ? 12.122 -0.395 15.090 1.00 94.81 175 ARG A CA 1
ATOM 1334 C C . ARG A 1 175 ? 13.166 0.170 14.132 1.00 94.81 175 ARG A C 1
ATOM 1336 O O . ARG A 1 175 ? 12.901 0.269 12.937 1.00 94.81 175 ARG A O 1
ATOM 1343 N N . GLU A 1 176 ? 14.336 0.490 14.669 1.00 94.81 176 GLU A N 1
ATOM 1344 C CA . GLU A 1 176 ? 15.498 1.018 13.956 1.00 94.81 176 GLU A CA 1
ATOM 1345 C C . GLU A 1 176 ? 16.000 -0.046 12.984 1.00 94.81 176 GLU A C 1
ATOM 1347 O O . GLU A 1 176 ? 16.010 0.174 11.776 1.00 94.81 176 GLU A O 1
ATOM 1352 N N . ARG A 1 177 ? 16.268 -1.260 13.487 1.00 96.38 177 ARG A N 1
ATOM 1353 C CA . ARG A 1 177 ? 16.770 -2.361 12.664 1.00 96.38 177 ARG A CA 1
ATOM 1354 C C . ARG A 1 177 ? 15.799 -2.754 11.546 1.00 96.38 177 ARG A C 1
ATOM 1356 O O . ARG A 1 177 ? 16.216 -3.034 10.428 1.00 96.38 177 ARG A O 1
ATOM 1363 N N . ARG A 1 178 ? 14.493 -2.721 11.832 1.00 97.19 178 ARG A N 1
ATOM 1364 C CA . ARG A 1 178 ? 13.411 -2.897 10.849 1.00 97.19 178 ARG A CA 1
ATOM 1365 C C . ARG A 1 178 ? 13.466 -1.845 9.732 1.00 97.19 178 ARG A C 1
ATOM 1367 O O . ARG A 1 178 ? 13.290 -2.209 8.573 1.00 97.19 178 ARG A O 1
ATOM 1374 N N . SER A 1 179 ? 13.672 -0.566 10.067 1.00 95.88 179 SER A N 1
ATOM 1375 C CA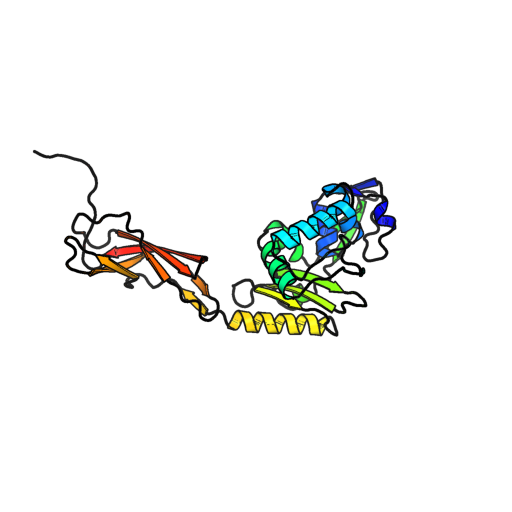 . SER A 1 179 ? 13.831 0.513 9.077 1.00 95.88 179 SER A CA 1
ATOM 1376 C C . SER A 1 179 ? 15.132 0.362 8.275 1.00 95.88 179 SER A C 1
ATOM 1378 O O . SER A 1 179 ? 15.107 0.504 7.055 1.00 95.88 179 SER A O 1
ATOM 1380 N N . GLU A 1 180 ? 16.248 0.030 8.930 1.00 96.81 180 GLU A N 1
ATOM 1381 C CA . GLU A 1 180 ? 17.562 -0.177 8.301 1.00 96.81 180 GLU A CA 1
ATOM 1382 C C . GLU A 1 180 ? 17.548 -1.337 7.294 1.00 96.81 180 GLU A C 1
ATOM 1384 O O . GLU A 1 180 ? 17.925 -1.147 6.137 1.00 96.81 180 GLU A O 1
ATOM 1389 N N . ASP A 1 181 ? 17.065 -2.520 7.697 1.00 97.81 181 ASP A N 1
ATOM 1390 C CA . ASP A 1 181 ? 16.967 -3.690 6.813 1.00 97.81 181 ASP A CA 1
ATOM 1391 C C . ASP A 1 181 ? 16.000 -3.418 5.638 1.00 97.81 181 ASP A C 1
ATOM 1393 O O . ASP A 1 181 ? 16.256 -3.855 4.513 1.00 97.81 181 ASP A O 1
ATOM 1397 N N . ALA A 1 182 ? 14.921 -2.650 5.864 1.00 97.69 182 ALA A N 1
ATOM 1398 C CA . ALA A 1 182 ? 14.005 -2.207 4.809 1.00 97.69 182 ALA A CA 1
ATOM 1399 C C . ALA A 1 182 ? 14.664 -1.245 3.812 1.00 97.69 182 ALA A C 1
ATOM 1401 O O . ALA A 1 182 ? 14.503 -1.416 2.602 1.00 97.69 182 ALA A O 1
ATOM 1402 N N . GLY A 1 183 ? 15.446 -0.280 4.297 1.00 97.88 183 GLY A N 1
ATOM 1403 C CA . GLY A 1 183 ? 16.237 0.609 3.451 1.00 97.88 183 GLY A CA 1
ATOM 1404 C C . GLY A 1 183 ? 17.228 -0.179 2.600 1.00 97.88 183 GLY A C 1
ATOM 1405 O O . GLY A 1 183 ? 17.199 -0.101 1.372 1.00 97.88 183 GLY A O 1
ATOM 1406 N N . ALA A 1 184 ? 18.036 -1.021 3.248 1.00 98.00 184 ALA A N 1
ATOM 1407 C CA . ALA A 1 184 ? 19.083 -1.804 2.603 1.00 98.00 184 ALA A CA 1
ATOM 1408 C C . ALA A 1 184 ? 18.547 -2.744 1.509 1.00 98.00 184 ALA A C 1
ATOM 1410 O O . ALA A 1 184 ? 19.107 -2.782 0.411 1.00 98.00 184 ALA A O 1
ATOM 1411 N N . ILE A 1 185 ? 17.453 -3.481 1.760 1.00 97.12 185 ILE A N 1
ATOM 1412 C CA . ILE A 1 185 ? 16.894 -4.401 0.755 1.00 97.12 185 ILE A CA 1
ATOM 1413 C C . ILE A 1 185 ? 16.248 -3.651 -0.421 1.00 97.12 185 ILE A C 1
ATOM 1415 O O . ILE A 1 185 ? 16.354 -4.102 -1.564 1.00 97.12 185 ILE A O 1
ATOM 1419 N N . MET A 1 186 ? 15.627 -2.491 -0.175 1.00 97.12 186 MET A N 1
ATOM 1420 C CA . MET A 1 186 ? 15.041 -1.663 -1.233 1.00 97.12 186 MET A CA 1
ATOM 1421 C C . MET A 1 186 ? 16.109 -0.960 -2.072 1.00 97.12 186 MET A C 1
ATOM 1423 O O . MET A 1 186 ? 15.983 -0.925 -3.294 1.00 97.12 186 MET A O 1
ATOM 1427 N N . GLU A 1 187 ? 17.184 -0.454 -1.468 1.00 96.25 187 GLU A N 1
ATOM 1428 C CA . GLU A 1 187 ? 18.309 0.138 -2.199 1.00 96.25 187 GLU A CA 1
ATOM 1429 C C . GLU A 1 187 ? 19.086 -0.910 -3.000 1.00 96.25 187 GLU A C 1
ATOM 1431 O O . GLU A 1 187 ? 19.385 -0.678 -4.175 1.00 96.25 187 GLU A O 1
ATOM 1436 N N . TRP A 1 188 ? 19.343 -2.086 -2.413 1.00 95.56 188 TRP A N 1
ATOM 1437 C CA . TRP A 1 188 ? 19.925 -3.224 -3.125 1.00 95.56 188 TRP A CA 1
ATOM 1438 C C . TRP A 1 188 ? 19.050 -3.639 -4.309 1.00 95.56 188 TRP A C 1
ATOM 1440 O O . TRP A 1 188 ? 19.561 -3.757 -5.424 1.00 95.56 188 TRP A O 1
ATOM 1450 N N . GLY A 1 189 ? 17.741 -3.800 -4.085 1.00 92.75 189 GLY A N 1
ATOM 1451 C CA . GLY A 1 189 ? 16.768 -4.162 -5.112 1.00 92.75 189 GLY A CA 1
ATOM 1452 C C . GLY A 1 189 ? 16.710 -3.128 -6.234 1.00 92.75 189 GLY A C 1
ATOM 1453 O O . GLY A 1 189 ? 16.821 -3.490 -7.402 1.00 92.75 189 GLY A O 1
ATOM 1454 N N . ALA A 1 190 ? 16.638 -1.838 -5.896 1.00 92.56 190 ALA A N 1
ATOM 1455 C CA . ALA A 1 190 ? 16.633 -0.739 -6.860 1.00 92.56 190 ALA A CA 1
ATOM 1456 C C . ALA A 1 190 ? 17.933 -0.676 -7.674 1.00 92.56 190 ALA A C 1
ATOM 1458 O O . ALA A 1 190 ? 17.894 -0.365 -8.862 1.00 92.56 190 ALA A O 1
ATOM 1459 N N . ALA A 1 191 ? 19.080 -1.002 -7.070 1.00 91.94 191 ALA A N 1
ATOM 1460 C CA . ALA A 1 191 ? 20.360 -1.080 -7.769 1.00 91.94 191 ALA A CA 1
ATOM 1461 C C . ALA A 1 191 ? 20.443 -2.239 -8.782 1.00 91.94 191 ALA A C 1
ATOM 1463 O O . ALA A 1 191 ? 21.325 -2.208 -9.637 1.00 91.94 191 ALA A O 1
ATOM 1464 N N . GLN A 1 192 ? 19.531 -3.219 -8.728 1.00 89.50 192 GLN A N 1
ATOM 1465 C CA . GLN A 1 192 ? 19.437 -4.268 -9.749 1.00 89.50 192 GLN A CA 1
ATOM 1466 C C . GLN A 1 192 ? 18.676 -3.809 -11.010 1.00 89.50 192 GLN A C 1
ATOM 1468 O O . GLN A 1 192 ? 18.780 -4.449 -12.056 1.00 89.50 192 GLN A O 1
ATOM 1473 N N . TYR A 1 193 ? 17.902 -2.719 -10.943 1.00 87.31 193 TYR A N 1
ATOM 1474 C CA . TYR A 1 193 ? 17.155 -2.229 -12.102 1.00 87.31 193 TYR A CA 1
ATOM 1475 C C . TYR A 1 193 ? 18.081 -1.487 -13.068 1.00 87.31 193 TYR A C 1
ATOM 1477 O O . TYR A 1 193 ? 18.822 -0.583 -12.681 1.00 87.31 193 TYR A O 1
ATOM 1485 N N . THR A 1 194 ? 17.994 -1.834 -14.349 1.00 85.00 194 THR A N 1
ATOM 1486 C CA . THR A 1 194 ? 18.753 -1.181 -15.420 1.00 85.00 194 THR A CA 1
ATOM 1487 C C . THR A 1 194 ? 17.902 -0.095 -16.062 1.00 85.00 194 THR A C 1
ATOM 1489 O O . THR A 1 194 ? 16.775 -0.351 -16.485 1.00 85.00 194 THR A O 1
ATOM 1492 N N . ALA A 1 195 ? 18.434 1.124 -16.152 1.00 84.12 195 ALA A N 1
ATOM 1493 C CA . ALA A 1 195 ? 17.774 2.199 -16.879 1.00 84.12 195 ALA A CA 1
ATOM 1494 C C . ALA A 1 195 ? 17.794 1.896 -18.384 1.00 84.12 195 ALA A C 1
ATOM 1496 O O . ALA A 1 195 ? 18.856 1.819 -19.002 1.00 84.12 195 ALA A O 1
ATOM 1497 N N . TRP A 1 196 ? 16.612 1.744 -18.969 1.00 86.50 196 TRP A N 1
ATOM 1498 C CA . TRP A 1 196 ? 16.400 1.747 -20.406 1.00 86.50 196 TRP A CA 1
ATOM 1499 C C . TRP A 1 196 ? 15.949 3.132 -20.857 1.00 86.50 196 TRP A C 1
ATOM 1501 O O . TRP A 1 196 ? 15.018 3.708 -20.292 1.00 86.50 196 TRP A O 1
ATOM 1511 N N . THR A 1 197 ? 16.567 3.616 -21.928 1.00 86.12 197 THR A N 1
ATOM 1512 C CA . THR A 1 197 ? 16.165 4.826 -22.647 1.00 86.12 197 THR A CA 1
ATOM 1513 C C . THR A 1 197 ? 15.796 4.426 -24.070 1.00 86.12 197 THR A C 1
ATOM 1515 O O . THR A 1 197 ? 16.445 3.553 -24.655 1.00 86.12 197 THR A O 1
ATOM 1518 N N . MET A 1 198 ? 14.777 5.067 -24.646 1.00 85.94 198 MET A N 1
ATOM 1519 C CA . MET A 1 198 ? 14.479 4.932 -26.072 1.00 85.94 198 MET A CA 1
ATOM 1520 C C . MET A 1 198 ? 15.748 5.212 -26.907 1.00 85.94 198 MET A C 1
ATOM 1522 O O . MET A 1 198 ? 16.509 6.120 -26.558 1.00 85.94 198 MET A O 1
ATOM 1526 N N . PRO A 1 199 ? 16.004 4.464 -28.001 1.00 87.75 199 PRO A N 1
ATOM 1527 C CA . PRO A 1 199 ? 17.088 4.783 -28.929 1.00 87.75 199 PRO A CA 1
ATOM 1528 C C . PRO A 1 199 ? 17.042 6.249 -29.381 1.00 87.75 199 PRO A C 1
ATOM 1530 O O . PRO A 1 199 ? 15.970 6.837 -29.464 1.00 87.75 199 PRO A O 1
ATOM 1533 N N . ALA A 1 200 ? 18.189 6.848 -29.702 1.00 87.44 200 ALA A N 1
ATOM 1534 C CA . ALA A 1 200 ? 18.222 8.235 -30.168 1.00 87.44 200 ALA A CA 1
ATOM 1535 C C . ALA A 1 200 ? 17.573 8.384 -31.565 1.00 87.44 200 ALA A C 1
ATOM 1537 O O . ALA A 1 200 ? 17.643 7.441 -32.366 1.00 87.44 200 ALA A O 1
ATOM 1538 N N . PRO A 1 201 ? 17.006 9.553 -31.920 1.00 85.44 201 PRO A N 1
ATOM 1539 C CA . PRO A 1 201 ? 16.608 9.858 -33.294 1.00 85.44 201 PRO A CA 1
ATOM 1540 C C . PRO A 1 201 ? 17.734 9.559 -34.299 1.00 85.44 201 PRO A C 1
ATOM 1542 O O . PRO A 1 201 ? 18.907 9.809 -34.034 1.00 85.44 201 PRO A O 1
ATOM 1545 N N . GLY A 1 202 ? 17.381 8.974 -35.443 1.00 81.75 202 GLY A N 1
ATOM 1546 C CA . GLY A 1 202 ? 18.316 8.434 -36.435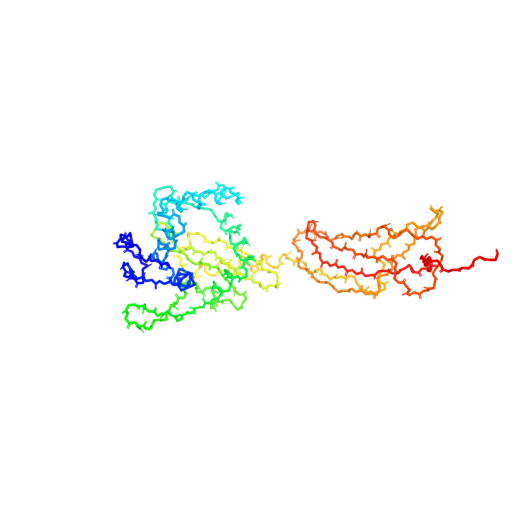 1.00 81.75 202 GLY A CA 1
ATOM 1547 C C . GLY A 1 202 ? 18.722 6.970 -36.211 1.00 81.75 202 GLY A C 1
ATOM 1548 O O . GLY A 1 202 ? 19.169 6.324 -37.158 1.00 81.75 202 GLY A O 1
ATOM 1549 N N . SER A 1 203 ? 18.522 6.403 -35.014 1.00 86.44 203 SER A N 1
ATOM 1550 C CA . SER A 1 203 ? 18.794 4.979 -34.752 1.00 86.44 203 SER A CA 1
ATOM 1551 C C . SER A 1 203 ? 17.882 4.085 -35.591 1.00 86.44 203 SER A C 1
ATOM 1553 O O . SER A 1 203 ? 16.671 4.306 -35.625 1.00 86.44 203 SER A O 1
ATOM 1555 N N . VAL A 1 204 ? 18.429 3.041 -36.221 1.00 83.88 204 VAL A N 1
ATOM 1556 C CA . VAL A 1 204 ? 17.616 2.006 -36.879 1.00 83.88 204 VAL A CA 1
ATOM 1557 C C . VAL A 1 204 ? 16.951 1.142 -35.808 1.00 83.88 204 VAL A C 1
ATOM 1559 O O . VAL A 1 204 ? 17.634 0.484 -35.028 1.00 83.88 204 VAL A O 1
ATOM 1562 N N . VAL A 1 205 ? 15.619 1.153 -35.770 1.00 82.38 205 VAL A N 1
ATOM 1563 C CA . VAL A 1 205 ? 14.801 0.507 -34.726 1.00 82.38 205 VAL A CA 1
ATOM 1564 C C . VAL A 1 205 ? 14.013 -0.704 -35.222 1.00 82.38 205 VAL A C 1
ATOM 1566 O O . VAL A 1 205 ? 13.530 -1.491 -34.412 1.00 82.38 205 VAL A O 1
ATOM 1569 N N . ALA A 1 206 ? 13.887 -0.879 -36.540 1.00 76.88 206 ALA A N 1
ATOM 1570 C CA . ALA A 1 206 ? 13.272 -2.056 -37.142 1.00 76.88 206 ALA A CA 1
ATOM 1571 C C . ALA A 1 206 ? 13.721 -2.266 -38.594 1.00 76.88 206 ALA A C 1
ATOM 1573 O O . ALA A 1 206 ? 14.186 -1.339 -39.259 1.00 76.88 206 ALA A O 1
ATOM 1574 N N . LEU A 1 207 ? 13.496 -3.482 -39.093 1.00 75.69 207 LEU A N 1
ATOM 1575 C CA . LEU A 1 207 ? 13.502 -3.813 -40.515 1.00 75.69 207 LEU A CA 1
ATOM 1576 C C . LEU A 1 207 ? 12.065 -4.127 -40.953 1.00 75.69 207 LEU A C 1
ATOM 1578 O O . LEU A 1 207 ? 11.346 -4.852 -40.258 1.00 75.69 207 LEU A O 1
ATOM 1582 N N . VAL A 1 208 ? 11.644 -3.590 -42.098 1.00 70.12 208 VAL A N 1
ATOM 1583 C CA . VAL A 1 208 ? 10.352 -3.912 -42.727 1.00 70.12 208 VAL A CA 1
ATOM 1584 C C . VAL A 1 208 ? 10.552 -4.348 -44.171 1.00 70.12 208 VAL A C 1
ATOM 1586 O O . VAL A 1 208 ? 11.458 -3.871 -44.849 1.00 70.12 208 VAL A O 1
ATOM 1589 N N . TRP A 1 209 ? 9.699 -5.244 -44.664 1.00 64.81 209 TRP A N 1
ATOM 1590 C CA . TRP A 1 209 ? 9.753 -5.670 -46.060 1.00 64.81 209 TRP A CA 1
ATOM 1591 C C . TRP A 1 209 ? 9.419 -4.504 -46.993 1.00 64.81 209 TRP A C 1
ATOM 1593 O O . TRP A 1 209 ? 8.332 -3.930 -46.921 1.00 64.81 209 TRP A O 1
ATOM 1603 N N . GLY A 1 210 ? 10.350 -4.174 -47.887 1.00 58.12 210 GLY A N 1
ATOM 1604 C CA . GLY A 1 210 ? 10.104 -3.227 -48.968 1.00 58.12 210 GLY A CA 1
ATOM 1605 C C . GLY A 1 210 ? 9.150 -3.791 -50.035 1.00 58.12 210 GLY A C 1
ATOM 1606 O O . GLY A 1 210 ? 8.930 -5.009 -50.100 1.00 58.12 210 GLY A O 1
ATOM 1607 N N . PRO A 1 211 ? 8.606 -2.929 -50.916 1.00 53.25 211 PRO A N 1
ATOM 1608 C CA . PRO A 1 211 ? 7.737 -3.353 -52.011 1.00 53.25 211 PRO A CA 1
ATOM 1609 C C . PRO A 1 211 ? 8.341 -4.495 -52.842 1.00 53.25 211 PRO A C 1
ATOM 1611 O O . PRO A 1 211 ? 9.524 -4.492 -53.188 1.00 53.25 211 PRO A O 1
ATOM 1614 N N . GLY A 1 212 ? 7.523 -5.503 -53.148 1.00 56.72 212 GLY A N 1
ATOM 1615 C CA . GLY A 1 212 ? 7.949 -6.694 -53.890 1.00 56.72 212 GLY A CA 1
ATOM 1616 C C . GLY A 1 212 ? 8.752 -7.728 -53.086 1.00 56.72 212 GLY A C 1
ATOM 1617 O O . GLY A 1 212 ? 9.206 -8.702 -53.681 1.00 56.72 212 GLY A O 1
ATOM 1618 N N . GLY A 1 213 ? 8.937 -7.550 -51.769 1.00 54.75 213 GLY A N 1
ATOM 1619 C CA . GLY A 1 213 ? 9.478 -8.579 -50.864 1.00 54.75 213 GLY A CA 1
ATOM 1620 C C . GLY A 1 213 ? 10.958 -8.927 -51.069 1.00 54.75 213 GLY A C 1
ATOM 1621 O O . GLY A 1 213 ? 11.394 -10.003 -50.674 1.00 54.75 213 GLY A O 1
ATOM 1622 N N . ARG A 1 214 ? 11.731 -8.052 -51.729 1.00 52.41 214 ARG A N 1
ATOM 1623 C CA . ARG A 1 214 ? 13.114 -8.337 -52.168 1.00 52.41 214 ARG A CA 1
ATOM 1624 C C . ARG A 1 214 ? 14.218 -7.660 -51.354 1.00 52.41 214 ARG A C 1
ATOM 1626 O O . ARG A 1 214 ? 15.385 -7.962 -51.592 1.00 52.41 214 ARG A O 1
ATOM 1633 N N . ARG A 1 215 ? 13.887 -6.732 -50.449 1.00 58.28 215 ARG A N 1
ATOM 1634 C CA . ARG A 1 215 ? 14.845 -6.046 -49.562 1.00 58.28 215 ARG A CA 1
ATOM 1635 C C . ARG A 1 215 ? 14.192 -5.678 -48.234 1.00 58.28 215 ARG A C 1
ATOM 1637 O O . ARG A 1 215 ? 13.062 -5.189 -48.226 1.00 58.28 215 ARG A O 1
ATOM 1644 N N . ASP A 1 216 ? 14.942 -5.845 -47.153 1.00 64.75 216 ASP A N 1
ATOM 1645 C CA . ASP A 1 216 ? 14.625 -5.254 -45.858 1.00 64.75 216 ASP A CA 1
ATOM 1646 C C . ASP A 1 216 ? 14.971 -3.759 -45.882 1.00 64.75 216 ASP A C 1
ATOM 1648 O O . ASP A 1 216 ? 16.095 -3.369 -46.206 1.00 64.75 216 ASP A O 1
ATOM 1652 N N . LEU A 1 217 ? 13.994 -2.913 -45.563 1.00 69.00 217 LEU A N 1
ATOM 1653 C CA . LEU A 1 217 ? 14.154 -1.470 -45.433 1.00 69.00 217 LEU A CA 1
ATOM 1654 C C . LEU A 1 217 ? 14.411 -1.122 -43.956 1.00 69.00 217 LEU A C 1
ATOM 1656 O O . LEU A 1 217 ? 13.583 -1.481 -43.112 1.00 69.00 217 LEU A O 1
ATOM 1660 N N . PRO A 1 218 ? 15.496 -0.401 -43.619 1.00 76.06 218 PRO A N 1
ATOM 1661 C CA . PRO A 1 218 ? 15.716 0.063 -42.257 1.00 76.06 218 PRO A CA 1
ATOM 1662 C C . PRO A 1 218 ? 14.752 1.200 -41.912 1.00 76.06 218 PRO A C 1
ATOM 1664 O O . PRO A 1 218 ? 14.652 2.187 -42.645 1.00 76.06 218 PRO A O 1
ATOM 1667 N N . LEU A 1 219 ? 14.068 1.083 -40.775 1.00 76.06 219 LEU A N 1
ATOM 1668 C CA . LEU A 1 219 ? 13.299 2.171 -40.180 1.00 76.06 219 LEU A CA 1
ATOM 1669 C C . LEU A 1 219 ? 14.158 2.891 -39.140 1.00 76.06 219 LEU A C 1
ATOM 1671 O O . LEU A 1 219 ? 14.524 2.296 -38.127 1.00 76.06 219 LEU A O 1
ATOM 1675 N N . ALA A 1 220 ? 14.465 4.162 -39.389 1.00 82.12 220 ALA A N 1
ATOM 1676 C CA . ALA A 1 220 ? 15.159 5.048 -38.464 1.00 82.12 220 ALA A CA 1
ATOM 1677 C C . ALA A 1 220 ? 14.151 5.827 -37.606 1.00 82.12 220 ALA A C 1
ATOM 1679 O O . ALA A 1 220 ? 13.160 6.345 -38.123 1.00 82.12 220 ALA A O 1
ATOM 1680 N N . LEU A 1 221 ? 14.394 5.925 -36.300 1.00 81.50 221 LEU A N 1
ATOM 1681 C CA . LEU A 1 221 ? 13.551 6.692 -35.381 1.00 81.50 221 LEU A CA 1
ATOM 1682 C C . LEU A 1 221 ? 13.572 8.189 -35.734 1.00 81.50 221 LEU A C 1
ATOM 1684 O O . LEU A 1 221 ? 14.641 8.754 -35.957 1.00 81.50 221 LEU A O 1
ATOM 1688 N N . VAL A 1 222 ? 12.408 8.838 -35.756 1.00 77.62 222 VAL A N 1
ATOM 1689 C CA . VAL A 1 222 ? 12.270 10.284 -36.018 1.00 77.62 222 VAL A CA 1
ATOM 1690 C C . VAL A 1 222 ? 12.081 11.059 -34.722 1.00 77.62 222 VAL A C 1
ATOM 1692 O O . VAL A 1 222 ? 12.740 12.066 -34.489 1.00 77.62 222 VAL A O 1
ATOM 1695 N N . ALA A 1 223 ? 11.145 10.588 -33.901 1.00 76.69 223 ALA A N 1
ATOM 1696 C CA . ALA A 1 223 ? 10.678 11.256 -32.699 1.00 76.69 223 ALA A CA 1
ATOM 1697 C C . ALA A 1 223 ? 10.039 10.239 -31.748 1.00 76.69 223 ALA A C 1
ATOM 1699 O O . ALA A 1 223 ? 9.548 9.189 -32.172 1.00 76.69 223 ALA A O 1
ATOM 1700 N N . GLY A 1 224 ? 10.019 10.587 -30.468 1.00 70.44 224 GLY A N 1
ATOM 1701 C CA . GLY A 1 224 ? 9.564 9.740 -29.377 1.00 70.44 224 GLY A CA 1
ATOM 1702 C C . GLY A 1 224 ? 10.513 9.895 -28.199 1.00 70.44 224 GLY A C 1
ATOM 1703 O O . GLY A 1 224 ? 11.721 10.007 -28.385 1.00 70.44 224 GLY A O 1
ATOM 1704 N N . GLU A 1 225 ? 9.959 9.906 -26.994 1.00 72.06 225 GLU A N 1
ATOM 1705 C CA . GLU A 1 225 ? 10.728 9.912 -25.756 1.00 72.06 225 GLU A CA 1
ATOM 1706 C C . GLU A 1 225 ? 10.126 8.874 -24.819 1.00 72.06 225 GLU A C 1
ATOM 1708 O O . GLU A 1 225 ? 8.908 8.791 -24.654 1.00 72.06 225 GLU A O 1
ATOM 1713 N N . ALA A 1 226 ? 10.988 8.048 -24.234 1.00 72.88 226 ALA A N 1
ATOM 1714 C CA . ALA A 1 226 ? 10.618 7.117 -23.185 1.00 72.88 226 ALA A CA 1
ATOM 1715 C C . ALA A 1 226 ? 11.853 6.708 -22.389 1.00 72.88 226 ALA A C 1
ATOM 1717 O O . ALA A 1 226 ? 12.929 6.495 -22.952 1.00 72.88 226 ALA A O 1
ATOM 1718 N N . GLY A 1 227 ? 11.660 6.549 -21.085 1.00 75.88 227 GLY A N 1
ATOM 1719 C CA . GLY A 1 227 ? 12.616 5.937 -20.180 1.00 75.88 227 GLY A CA 1
ATOM 1720 C C . GLY A 1 227 ? 11.879 5.000 -19.233 1.00 75.88 227 GLY A C 1
ATOM 1721 O O . GLY A 1 227 ? 10.735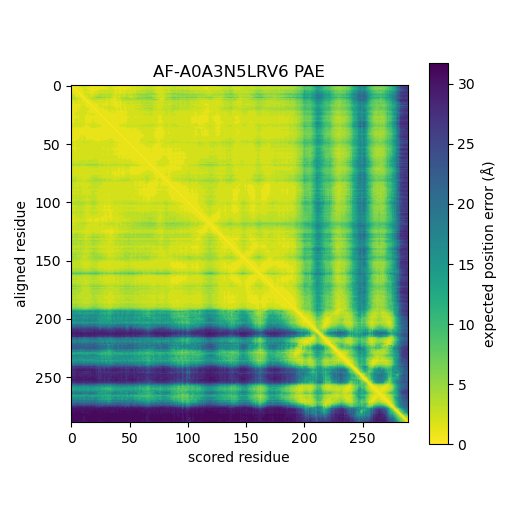 5.263 -18.859 1.00 75.88 227 GLY A O 1
ATOM 1722 N N . ALA A 1 228 ? 12.514 3.895 -18.864 1.00 81.25 228 ALA A N 1
ATOM 1723 C CA . ALA A 1 228 ? 11.967 2.937 -17.915 1.00 81.25 228 ALA A CA 1
ATOM 1724 C C . ALA A 1 228 ? 13.090 2.249 -17.143 1.00 81.25 228 ALA A C 1
ATOM 1726 O O . ALA A 1 228 ? 14.138 1.945 -17.702 1.00 81.25 228 ALA A O 1
ATOM 1727 N N . SER A 1 229 ? 12.843 1.925 -15.880 1.00 84.06 229 SER A N 1
ATOM 1728 C CA . SER A 1 229 ? 13.715 1.036 -15.117 1.00 84.06 229 SER A CA 1
ATOM 1729 C C . SER A 1 229 ? 13.269 -0.407 -15.348 1.00 84.06 229 SER A C 1
ATOM 1731 O O . SER A 1 229 ? 12.144 -0.786 -15.014 1.00 84.06 229 SER A O 1
ATOM 1733 N N . LEU A 1 230 ? 14.133 -1.220 -15.953 1.00 85.38 230 LEU A N 1
ATOM 1734 C CA . LEU A 1 230 ? 13.863 -2.625 -16.254 1.00 85.38 230 LEU A CA 1
ATOM 1735 C C . LEU A 1 230 ? 14.438 -3.529 -15.153 1.00 85.38 230 LEU A C 1
ATOM 1737 O O . LEU A 1 230 ? 15.576 -3.305 -14.735 1.00 85.38 230 LEU A O 1
ATOM 1741 N N . PRO A 1 231 ? 13.696 -4.549 -14.678 1.00 82.56 231 PRO A N 1
ATOM 1742 C CA . PRO A 1 231 ? 14.240 -5.538 -13.751 1.00 82.56 231 PRO A CA 1
ATOM 1743 C C . PRO A 1 231 ? 15.411 -6.336 -14.362 1.00 82.56 231 PRO A C 1
ATOM 1745 O O . PRO A 1 231 ? 15.524 -6.416 -15.589 1.00 82.56 231 PRO A O 1
ATOM 1748 N N . PRO A 1 232 ? 16.245 -6.994 -13.535 1.00 80.69 232 PRO A N 1
ATOM 1749 C CA . PRO A 1 232 ? 17.326 -7.868 -13.994 1.00 80.69 232 PRO A CA 1
ATOM 1750 C C . PRO A 1 232 ? 16.897 -8.884 -15.051 1.00 80.69 232 PRO A C 1
ATOM 1752 O O . PRO A 1 232 ? 15.903 -9.589 -14.877 1.00 80.69 232 PRO A O 1
ATOM 1755 N N . GLY A 1 233 ? 17.673 -8.983 -16.132 1.00 82.06 233 GLY A N 1
ATOM 1756 C CA . GLY A 1 233 ? 17.445 -9.948 -17.213 1.00 82.06 233 GLY A CA 1
ATOM 1757 C C . GLY A 1 233 ? 16.186 -9.701 -18.054 1.00 82.06 233 GLY A C 1
ATOM 1758 O O . GLY A 1 233 ? 15.849 -10.538 -18.890 1.00 82.06 233 GLY A O 1
ATOM 1759 N N . VAL A 1 234 ? 15.479 -8.582 -17.852 1.00 84.25 234 VAL A N 1
ATOM 1760 C CA . VAL A 1 234 ? 14.315 -8.211 -18.662 1.00 84.25 234 VAL A CA 1
ATOM 1761 C C . VAL A 1 234 ? 14.760 -7.322 -19.818 1.00 84.25 234 VAL A C 1
ATOM 1763 O O . VAL A 1 234 ? 14.895 -6.109 -19.670 1.00 84.25 234 VAL A O 1
ATOM 1766 N N . GLU A 1 235 ? 14.931 -7.928 -20.990 1.00 85.50 235 GLU A N 1
ATOM 1767 C CA . GLU A 1 235 ? 15.256 -7.195 -22.214 1.00 85.50 235 GLU A CA 1
ATOM 1768 C C . GLU A 1 235 ? 14.015 -6.512 -22.830 1.00 85.50 235 GLU A C 1
ATOM 1770 O O . GLU A 1 235 ? 12.932 -7.114 -22.903 1.00 85.50 235 GLU A O 1
ATOM 1775 N N . PRO A 1 236 ? 14.141 -5.260 -23.305 1.00 87.38 236 PRO A N 1
ATOM 1776 C CA . PRO A 1 236 ? 13.090 -4.561 -24.026 1.00 87.38 236 PRO A CA 1
ATOM 1777 C C . PRO A 1 236 ? 13.034 -5.025 -25.485 1.00 87.38 236 PRO A C 1
ATOM 1779 O O . PRO A 1 236 ? 14.054 -5.209 -26.146 1.00 87.38 236 PRO A O 1
ATOM 1782 N N . TRP A 1 237 ? 11.828 -5.137 -26.034 1.00 85.94 237 TRP A N 1
ATOM 1783 C CA . TRP A 1 237 ? 11.606 -5.473 -27.438 1.00 85.94 237 TRP A CA 1
ATOM 1784 C C . TRP A 1 237 ? 10.685 -4.451 -28.109 1.00 85.94 237 TRP A C 1
ATOM 1786 O O . TRP A 1 237 ? 9.860 -3.805 -27.459 1.00 85.94 237 TRP A O 1
ATOM 1796 N N . ALA A 1 238 ? 10.837 -4.293 -29.424 1.00 83.75 238 ALA A N 1
ATOM 1797 C CA . ALA A 1 238 ? 10.047 -3.371 -30.230 1.00 83.75 238 ALA A CA 1
ATOM 1798 C C . ALA A 1 238 ? 9.040 -4.124 -31.108 1.00 83.75 238 ALA A C 1
ATOM 1800 O O . ALA A 1 238 ? 9.376 -5.103 -31.774 1.00 83.75 238 ALA A O 1
ATOM 1801 N N . SER A 1 239 ? 7.811 -3.619 -31.153 1.00 81.75 239 SER A N 1
ATOM 1802 C CA . SER A 1 239 ? 6.824 -3.941 -32.187 1.00 81.75 239 SER A CA 1
ATOM 1803 C C . SER A 1 239 ? 6.688 -2.764 -33.144 1.00 81.75 239 SER A C 1
ATOM 1805 O O . SER A 1 239 ? 6.783 -1.611 -32.733 1.00 81.75 239 SER A O 1
ATOM 1807 N N . VAL A 1 240 ? 6.434 -3.059 -34.415 1.00 75.12 240 VAL A N 1
ATOM 1808 C CA . VAL A 1 240 ? 6.052 -2.066 -35.423 1.00 75.12 240 VAL A CA 1
ATOM 1809 C C . VAL A 1 240 ? 4.618 -2.368 -35.819 1.00 75.12 240 VAL A C 1
ATOM 1811 O O . VAL A 1 240 ? 4.321 -3.519 -36.153 1.00 75.12 240 VAL A O 1
ATOM 1814 N N . ASP A 1 241 ? 3.739 -1.369 -35.798 1.00 69.19 241 ASP A N 1
ATOM 1815 C CA . ASP A 1 241 ? 2.401 -1.544 -36.360 1.00 69.19 241 ASP A CA 1
ATOM 1816 C C . ASP A 1 241 ? 2.501 -1.663 -37.891 1.00 69.19 241 ASP A C 1
ATOM 1818 O O . ASP A 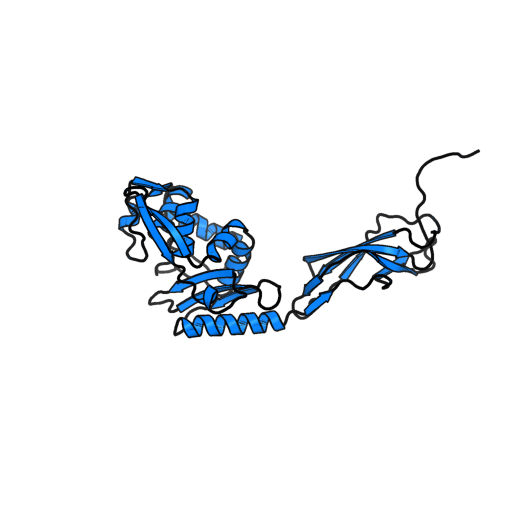1 241 ? 2.852 -0.714 -38.592 1.00 69.19 241 ASP A O 1
ATOM 1822 N N . ARG A 1 242 ? 2.229 -2.870 -38.400 1.00 56.38 242 ARG A N 1
ATOM 1823 C CA . ARG A 1 242 ? 2.289 -3.218 -39.829 1.00 56.38 242 ARG A CA 1
ATOM 1824 C C . ARG A 1 242 ? 0.960 -3.001 -40.563 1.00 56.38 242 ARG A C 1
ATOM 1826 O O . ARG A 1 242 ? 0.868 -3.352 -41.737 1.00 56.38 242 ARG A O 1
ATOM 1833 N N . SER A 1 243 ? -0.069 -2.455 -39.905 1.00 51.88 243 SER A N 1
ATOM 1834 C CA . SER A 1 243 ? -1.343 -2.108 -40.559 1.00 51.88 243 SER A CA 1
ATOM 1835 C C . SER A 1 243 ? -1.169 -1.034 -41.645 1.00 51.88 243 SER A C 1
ATOM 1837 O O . SER A 1 243 ? -1.893 -1.034 -42.643 1.00 51.88 243 SER A O 1
ATOM 1839 N N . LEU A 1 244 ? -0.135 -0.195 -41.516 1.00 50.34 244 LEU A N 1
ATOM 1840 C CA . LEU A 1 244 ? 0.383 0.684 -42.564 1.00 50.34 244 LEU A CA 1
ATOM 1841 C C . LEU A 1 244 ? 1.058 -0.130 -43.686 1.00 50.34 244 LEU A C 1
ATOM 1843 O O . LEU A 1 244 ? 2.274 -0.322 -43.718 1.00 50.34 244 LEU A O 1
ATOM 1847 N N . GLN A 1 245 ? 0.254 -0.599 -44.644 1.00 50.25 245 GLN A N 1
ATOM 1848 C CA . GLN A 1 245 ? 0.755 -1.201 -45.882 1.00 50.25 245 GLN A CA 1
ATOM 1849 C C . GLN A 1 245 ? 1.453 -0.145 -46.755 1.00 50.25 245 GLN A C 1
ATOM 1851 O O . GLN A 1 245 ? 0.790 0.670 -47.398 1.00 50.25 245 GLN A O 1
ATOM 1856 N N . LEU A 1 246 ? 2.785 -0.198 -46.837 1.00 49.66 246 LEU A N 1
ATOM 1857 C CA . LEU A 1 246 ? 3.565 0.608 -47.782 1.00 49.66 246 LEU A CA 1
ATOM 1858 C C . LEU A 1 246 ? 3.238 0.190 -49.223 1.00 49.66 246 LEU A C 1
ATOM 1860 O O . LEU A 1 246 ? 3.445 -0.965 -49.599 1.00 49.66 246 LEU A O 1
ATOM 1864 N N . ARG A 1 247 ? 2.734 1.129 -50.033 1.00 45.62 247 ARG A N 1
ATOM 1865 C CA . ARG A 1 247 ? 2.359 0.886 -51.440 1.00 45.62 247 ARG A CA 1
ATOM 1866 C C . ARG A 1 247 ? 3.255 1.611 -52.464 1.00 45.62 247 ARG A C 1
ATOM 1868 O O . ARG A 1 247 ? 3.197 1.234 -53.630 1.00 45.62 247 ARG A O 1
ATOM 1875 N N . SER A 1 248 ? 4.112 2.560 -52.049 1.00 46.47 248 SER A N 1
ATOM 1876 C CA . SER A 1 248 ? 4.906 3.440 -52.939 1.00 46.47 248 SER A CA 1
ATOM 1877 C C . SER A 1 248 ? 6.298 3.868 -52.366 1.00 46.47 248 SER A C 1
ATOM 1879 O O . SER A 1 248 ? 6.656 3.496 -51.247 1.00 46.47 248 SER A O 1
ATOM 1881 N N . PRO A 1 249 ? 7.138 4.620 -53.122 1.00 44.78 249 PRO A N 1
ATOM 1882 C CA . PRO A 1 249 ? 8.389 5.272 -52.649 1.00 44.78 249 PRO A CA 1
ATOM 1883 C C . PRO A 1 249 ? 8.187 6.600 -51.841 1.00 44.78 249 PRO A C 1
ATOM 1885 O O . PRO A 1 249 ? 7.123 7.186 -51.978 1.00 44.78 249 PRO A O 1
ATOM 1888 N N . LEU A 1 250 ? 9.138 7.079 -50.992 1.00 48.22 250 LEU A N 1
ATOM 1889 C CA . LEU A 1 250 ? 9.058 8.290 -50.101 1.00 48.22 250 LEU A CA 1
ATOM 1890 C C . LEU A 1 250 ? 9.996 9.407 -50.549 1.00 48.22 250 LEU A C 1
ATOM 1892 O O . LEU A 1 250 ? 11.172 9.172 -50.821 1.00 48.22 250 LEU A O 1
ATOM 1896 N N . ALA A 1 251 ? 9.529 10.636 -50.321 1.00 46.03 251 ALA A N 1
ATOM 1897 C CA . ALA A 1 251 ? 10.393 11.739 -49.912 1.00 46.03 251 ALA A CA 1
ATOM 1898 C C . ALA A 1 251 ? 10.975 11.491 -48.496 1.00 46.03 251 ALA A C 1
ATOM 1900 O O . ALA A 1 251 ? 10.202 11.244 -47.568 1.00 46.03 251 ALA A O 1
ATOM 1901 N N . PRO A 1 252 ? 12.304 11.560 -48.288 1.00 43.88 252 PRO A N 1
ATOM 1902 C CA . PRO A 1 252 ? 12.913 11.443 -46.962 1.00 43.88 252 PRO A CA 1
ATOM 1903 C C . PRO A 1 252 ? 12.233 12.336 -45.908 1.00 43.88 252 PRO A C 1
ATOM 1905 O O . PRO A 1 252 ? 11.983 13.511 -46.161 1.00 43.88 252 PRO A O 1
ATOM 1908 N N . GLY A 1 253 ? 11.959 11.782 -44.723 1.00 45.38 253 GLY A N 1
ATOM 1909 C CA . GLY A 1 253 ? 11.448 12.529 -43.565 1.00 45.38 253 GLY A CA 1
ATOM 1910 C C . GLY A 1 253 ? 9.960 12.363 -43.230 1.00 45.38 253 GLY A C 1
ATOM 1911 O O . GLY A 1 253 ? 9.580 12.700 -42.111 1.00 45.38 253 GLY A O 1
ATOM 1912 N N . ALA A 1 254 ? 9.117 11.800 -44.104 1.00 51.50 254 ALA A N 1
ATOM 1913 C CA . ALA A 1 254 ? 7.749 11.445 -43.700 1.00 51.50 254 ALA A CA 1
ATOM 1914 C C . ALA A 1 254 ? 7.734 10.138 -42.872 1.00 51.50 254 ALA A C 1
ATOM 1916 O O . ALA A 1 254 ? 8.355 9.136 -43.237 1.00 51.50 254 ALA A O 1
ATOM 1917 N N . GLY A 1 255 ? 7.051 10.163 -41.723 1.00 53.47 255 GLY A N 1
ATOM 1918 C CA . GLY A 1 255 ? 6.950 9.019 -40.811 1.00 53.47 255 GLY A CA 1
ATOM 1919 C C . GLY A 1 255 ? 6.149 7.863 -41.417 1.00 53.47 255 GLY A C 1
ATOM 1920 O O . GLY A 1 255 ? 5.135 8.090 -42.070 1.00 53.47 255 GLY A O 1
ATOM 1921 N N . LEU A 1 256 ? 6.605 6.627 -41.196 1.00 64.44 256 LEU A N 1
ATOM 1922 C CA . LEU A 1 256 ? 6.034 5.413 -41.793 1.00 64.44 256 LEU A CA 1
ATOM 1923 C C . LEU A 1 256 ? 5.307 4.499 -40.823 1.00 64.44 256 LEU A C 1
ATOM 1925 O O . LEU A 1 256 ? 4.404 3.784 -41.247 1.00 64.44 256 LEU A O 1
ATOM 1929 N N . ALA A 1 257 ? 5.738 4.449 -39.566 1.00 65.12 257 ALA A N 1
ATOM 1930 C CA . ALA A 1 257 ? 5.184 3.508 -38.607 1.00 65.12 257 ALA A CA 1
ATOM 1931 C C . ALA A 1 257 ? 5.345 3.989 -37.168 1.00 65.12 257 ALA A C 1
ATOM 1933 O O . ALA A 1 257 ? 6.336 4.637 -36.815 1.00 65.12 257 ALA A O 1
ATOM 1934 N N . PHE A 1 258 ? 4.390 3.586 -36.333 1.00 78.19 258 PHE A N 1
ATOM 1935 C CA . PHE A 1 258 ? 4.529 3.637 -34.887 1.00 78.19 258 PHE A CA 1
ATOM 1936 C C . PHE A 1 258 ? 5.342 2.433 -34.411 1.00 78.19 258 PHE A C 1
ATOM 1938 O O . PHE A 1 258 ? 5.032 1.282 -34.734 1.00 78.19 258 PHE A O 1
ATOM 1945 N N . VAL A 1 259 ? 6.382 2.717 -33.634 1.00 81.38 259 VAL A N 1
ATOM 1946 C CA . VAL A 1 259 ? 7.233 1.725 -32.979 1.00 81.38 259 VAL A CA 1
ATOM 1947 C C . VAL A 1 259 ? 6.886 1.729 -31.500 1.00 81.38 259 VAL A C 1
ATOM 1949 O O . VAL A 1 259 ? 6.988 2.762 -30.843 1.00 81.38 259 VAL A O 1
ATOM 1952 N N . THR A 1 260 ? 6.448 0.587 -30.982 1.00 86.31 260 THR A N 1
ATOM 1953 C CA . THR A 1 260 ? 6.007 0.420 -29.594 1.00 86.31 260 THR A CA 1
ATOM 1954 C C . THR A 1 260 ? 6.989 -0.481 -28.857 1.00 86.31 260 THR A C 1
ATOM 1956 O O . THR A 1 260 ? 7.112 -1.664 -29.187 1.00 86.31 260 THR A O 1
ATOM 1959 N N . TRP A 1 261 ? 7.659 0.059 -27.839 1.00 87.88 261 TRP A N 1
ATOM 1960 C CA . TRP A 1 261 ? 8.565 -0.701 -26.977 1.00 87.88 261 TRP A CA 1
ATOM 1961 C C . TRP A 1 261 ? 7.830 -1.315 -25.792 1.00 87.88 261 TRP A C 1
ATOM 1963 O O . TRP A 1 261 ? 6.966 -0.687 -25.168 1.00 87.88 261 TRP A O 1
ATOM 1973 N N . ARG A 1 262 ? 8.185 -2.560 -25.475 1.00 87.88 262 ARG A N 1
ATOM 1974 C CA . ARG A 1 262 ? 7.601 -3.341 -24.386 1.00 87.88 262 ARG A CA 1
ATOM 1975 C C . ARG A 1 262 ? 8.676 -4.135 -23.648 1.00 87.88 262 ARG A C 1
ATOM 1977 O O . ARG A 1 262 ? 9.657 -4.563 -24.244 1.00 87.88 262 ARG A O 1
ATOM 1984 N N . ALA A 1 263 ? 8.451 -4.376 -22.362 1.00 86.25 263 ALA A N 1
ATOM 1985 C CA . ALA A 1 263 ? 9.204 -5.328 -21.547 1.00 86.25 263 ALA A CA 1
ATOM 1986 C C . ALA A 1 263 ? 8.203 -6.298 -20.914 1.00 86.25 263 ALA A C 1
ATOM 1988 O O . ALA A 1 263 ? 7.394 -5.906 -20.068 1.00 86.25 263 ALA A O 1
ATOM 1989 N N . GLY A 1 264 ? 8.175 -7.547 -21.387 1.00 83.94 264 GLY A N 1
ATOM 1990 C CA . GLY A 1 264 ? 7.063 -8.459 -21.103 1.00 83.94 264 GLY A CA 1
ATOM 1991 C C . GLY A 1 264 ? 5.717 -7.822 -21.479 1.00 83.94 264 GLY A C 1
ATOM 1992 O O . GLY A 1 264 ? 5.466 -7.537 -22.652 1.00 83.94 264 GLY A O 1
ATOM 1993 N N . GLN A 1 265 ? 4.867 -7.561 -20.478 1.00 80.44 265 GLN A N 1
ATOM 1994 C CA . GLN A 1 265 ? 3.576 -6.877 -20.652 1.00 80.44 265 GLN A CA 1
ATOM 1995 C C . GLN A 1 265 ? 3.596 -5.362 -20.378 1.00 80.44 265 GLN A C 1
ATOM 1997 O O . GLN A 1 265 ? 2.611 -4.682 -20.676 1.00 80.44 265 GLN A O 1
ATOM 2002 N N . ARG A 1 266 ? 4.697 -4.809 -19.853 1.00 82.81 266 ARG A N 1
ATOM 2003 C CA . ARG A 1 266 ? 4.845 -3.366 -19.613 1.00 82.81 266 ARG A CA 1
ATOM 2004 C C . ARG A 1 266 ? 5.030 -2.647 -20.949 1.00 82.81 266 ARG A C 1
ATOM 2006 O O . ARG A 1 266 ? 5.935 -2.990 -21.707 1.00 82.81 266 ARG A O 1
ATOM 2013 N N . HIS A 1 267 ? 4.199 -1.647 -21.235 1.00 86.88 267 HIS A N 1
ATOM 2014 C CA . HIS A 1 267 ? 4.484 -0.658 -22.281 1.00 86.88 267 HIS A CA 1
ATOM 2015 C C . HIS A 1 267 ? 5.563 0.292 -21.763 1.00 86.88 267 HIS A C 1
ATOM 2017 O O . HIS A 1 267 ? 5.446 0.789 -20.645 1.00 86.88 267 HIS A O 1
ATOM 2023 N N . LEU A 1 268 ? 6.628 0.483 -22.541 1.00 86.75 268 LEU A N 1
ATOM 2024 C CA . LEU 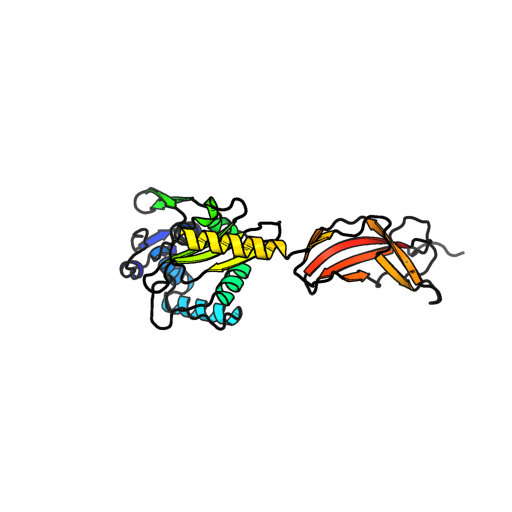A 1 268 ? 7.729 1.379 -22.180 1.00 86.75 268 LEU A CA 1
ATOM 2025 C C . LEU A 1 268 ? 7.572 2.744 -22.848 1.00 86.75 268 LEU A C 1
ATOM 2027 O O . LEU A 1 268 ? 7.870 3.761 -22.237 1.00 86.75 268 LEU A O 1
ATOM 2031 N N . GLY A 1 269 ? 7.093 2.762 -24.092 1.00 84.81 269 GLY A N 1
ATOM 2032 C CA . GLY A 1 269 ? 6.878 3.983 -24.854 1.00 84.81 269 GLY A CA 1
ATOM 2033 C C . GLY A 1 269 ? 6.554 3.715 -26.317 1.00 84.81 269 GLY A C 1
ATOM 2034 O O . GLY A 1 269 ? 6.622 2.576 -26.791 1.00 84.81 269 GLY A O 1
ATOM 2035 N N . THR A 1 270 ? 6.205 4.781 -27.031 1.00 84.88 270 THR A N 1
ATOM 2036 C CA . THR A 1 270 ? 5.907 4.747 -28.465 1.00 84.88 270 THR A CA 1
ATOM 2037 C C . THR A 1 270 ? 6.655 5.876 -29.164 1.00 84.88 270 THR A C 1
ATOM 2039 O O . THR A 1 270 ? 6.693 6.996 -28.664 1.00 84.88 270 THR A O 1
ATOM 2042 N N . GLY A 1 271 ? 7.243 5.576 -30.317 1.00 82.88 271 GLY A N 1
ATOM 2043 C CA . GLY A 1 271 ? 7.897 6.543 -31.196 1.00 82.88 271 GLY A CA 1
ATOM 2044 C C . GLY A 1 271 ? 7.412 6.405 -32.637 1.00 82.88 271 GLY A C 1
ATOM 2045 O O . GLY A 1 271 ? 6.675 5.479 -32.978 1.00 82.88 271 GLY A O 1
ATOM 2046 N N . VAL A 1 272 ? 7.841 7.328 -33.490 1.00 79.50 272 VAL A N 1
ATOM 2047 C CA . VAL A 1 272 ? 7.566 7.340 -34.933 1.00 79.50 272 VAL A CA 1
ATOM 2048 C C . VAL A 1 272 ? 8.874 7.094 -35.670 1.00 79.50 272 VAL A C 1
ATOM 2050 O O . VAL A 1 272 ? 9.864 7.749 -35.357 1.00 79.50 272 VAL A O 1
ATOM 2053 N N . ALA A 1 273 ? 8.891 6.200 -36.660 1.00 75.94 273 ALA A N 1
ATOM 2054 C CA . ALA A 1 273 ? 10.071 5.919 -37.486 1.00 75.94 273 ALA A CA 1
ATOM 2055 C C . ALA A 1 273 ? 9.812 6.169 -38.986 1.00 75.94 273 ALA A C 1
ATOM 2057 O O . ALA A 1 273 ? 8.697 5.949 -39.460 1.00 75.94 273 ALA A O 1
ATOM 2058 N N . TYR A 1 274 ? 10.832 6.603 -39.739 1.00 72.06 274 TYR A N 1
ATOM 2059 C CA . TYR A 1 274 ? 10.813 6.757 -41.206 1.00 72.06 274 TYR A CA 1
ATOM 2060 C C . TYR A 1 274 ? 11.756 5.745 -41.877 1.00 72.06 274 TYR A C 1
ATOM 2062 O O . TYR A 1 274 ? 12.728 5.291 -41.280 1.00 72.06 274 TYR A O 1
ATOM 2070 N N . GLY A 1 275 ? 11.503 5.391 -43.139 1.00 64.19 275 GLY A N 1
ATOM 2071 C CA . GLY A 1 275 ? 12.391 4.503 -43.900 1.00 64.19 275 GLY A CA 1
ATOM 2072 C C . GLY A 1 275 ? 13.662 5.226 -44.347 1.00 64.19 275 GLY A C 1
ATOM 2073 O O . GLY A 1 275 ? 13.571 6.174 -45.128 1.00 64.19 275 GLY A O 1
ATOM 2074 N N . SER A 1 276 ? 14.841 4.777 -43.904 1.00 57.19 276 SER A N 1
ATOM 2075 C CA . SER A 1 276 ? 16.122 5.480 -44.119 1.00 57.19 276 SER A CA 1
ATOM 2076 C C . SER A 1 276 ? 16.569 5.582 -45.586 1.00 57.19 276 SER A C 1
ATOM 2078 O O . SER A 1 276 ? 17.499 6.319 -45.900 1.00 57.19 276 SER A O 1
ATOM 2080 N N . ALA A 1 277 ? 15.869 4.888 -46.488 1.00 52.94 277 ALA A N 1
ATOM 2081 C CA . ALA A 1 277 ? 16.018 4.955 -47.939 1.00 52.94 277 ALA A CA 1
ATOM 2082 C C . ALA A 1 277 ? 14.652 5.115 -48.654 1.00 52.94 277 ALA A C 1
ATOM 2084 O O . ALA A 1 277 ? 14.299 4.339 -49.540 1.00 52.94 277 ALA A O 1
ATOM 2085 N N . GLY A 1 278 ? 13.842 6.088 -48.228 1.00 44.12 278 GLY A N 1
ATOM 2086 C CA . GLY A 1 278 ? 12.742 6.659 -49.021 1.00 44.12 278 GLY A CA 1
ATOM 2087 C C . GLY A 1 278 ? 11.645 5.716 -49.602 1.00 44.12 278 GLY A C 1
ATOM 2088 O O . GLY A 1 278 ? 11.561 5.636 -50.824 1.00 44.12 278 GLY A O 1
ATOM 2089 N N . HIS A 1 279 ? 10.724 5.112 -48.794 1.00 41.66 279 HIS A N 1
ATOM 2090 C CA . HIS A 1 279 ? 9.418 4.509 -49.242 1.00 41.66 279 HIS A CA 1
ATOM 2091 C C . HIS A 1 279 ? 8.067 4.915 -48.519 1.00 41.66 279 HIS A C 1
ATOM 2093 O O . HIS A 1 279 ? 7.932 4.509 -47.372 1.00 41.66 279 HIS A O 1
ATOM 2099 N N . VAL A 1 280 ? 7.061 5.632 -49.122 1.00 40.75 280 VAL A N 1
ATOM 2100 C CA . VAL A 1 280 ? 5.734 6.032 -48.495 1.00 40.75 280 VAL A CA 1
ATOM 2101 C C . VAL A 1 280 ? 4.480 5.269 -48.971 1.00 40.75 280 VAL A C 1
ATOM 2103 O O . VAL A 1 280 ? 4.447 4.470 -49.899 1.00 40.75 280 VAL A O 1
ATOM 2106 N N . THR A 1 281 ? 3.374 5.619 -48.328 1.00 34.28 281 THR A N 1
ATOM 2107 C CA . THR A 1 281 ? 1.991 5.586 -48.793 1.00 34.28 281 THR A CA 1
ATOM 2108 C C . THR A 1 281 ? 1.533 6.873 -49.522 1.00 34.28 281 THR A C 1
ATOM 2110 O O . THR A 1 281 ? 1.948 7.983 -49.197 1.00 34.28 281 THR A O 1
ATOM 2113 N N . ALA A 1 282 ? 0.621 6.728 -50.488 1.00 33.91 282 ALA A N 1
ATOM 2114 C CA . ALA A 1 282 ? -0.127 7.842 -51.086 1.00 33.91 282 ALA A CA 1
ATOM 2115 C C . ALA A 1 282 ? -1.508 8.001 -50.418 1.00 33.91 282 ALA A C 1
ATOM 2117 O O . ALA A 1 282 ? -2.068 7.020 -49.920 1.00 33.91 282 ALA A O 1
ATOM 2118 N N . ALA A 1 283 ? -2.055 9.220 -50.430 1.00 32.94 283 ALA A N 1
ATOM 2119 C CA . ALA A 1 283 ? -3.444 9.490 -50.050 1.00 32.94 283 ALA A CA 1
ATOM 2120 C C . ALA A 1 283 ? -4.429 9.020 -51.143 1.00 32.94 283 ALA A C 1
ATOM 2122 O O . ALA A 1 283 ? -4.029 8.759 -52.277 1.00 32.94 283 ALA A O 1
ATOM 2123 N N . ALA A 1 284 ? -5.711 8.891 -50.792 1.00 39.16 284 ALA A N 1
ATOM 2124 C CA . ALA A 1 284 ? -6.777 8.547 -51.733 1.00 39.16 284 ALA A CA 1
ATOM 2125 C C . ALA A 1 284 ? -7.419 9.815 -52.326 1.00 39.16 284 ALA A C 1
ATOM 2127 O O . ALA A 1 284 ? -7.757 10.718 -51.562 1.00 39.16 284 ALA A O 1
ATOM 2128 N N . GLY A 1 285 ? -7.628 9.831 -53.648 1.00 40.22 285 GLY A N 1
ATOM 2129 C CA . GLY A 1 285 ? -8.142 10.984 -54.407 1.00 40.22 285 GLY A CA 1
ATOM 2130 C C . GLY A 1 285 ? -7.034 11.995 -54.761 1.00 40.22 285 GLY A C 1
ATOM 2131 O O . GLY A 1 285 ? -6.141 12.225 -53.949 1.00 40.22 285 GLY A O 1
ATOM 2132 N N . ASP A 1 286 ? -6.977 12.589 -55.955 1.00 38.00 286 ASP A N 1
ATOM 2133 C CA . ASP A 1 286 ? -7.947 12.595 -57.064 1.00 38.00 286 ASP A CA 1
ATOM 2134 C C . ASP A 1 286 ? -7.266 12.564 -58.453 1.00 38.00 286 ASP A C 1
ATOM 2136 O O . ASP A 1 286 ? -6.043 12.647 -58.570 1.00 38.00 286 ASP A O 1
ATOM 2140 N N . ASP A 1 287 ? -8.113 12.448 -59.480 1.00 35.47 287 ASP A N 1
ATOM 2141 C CA . ASP A 1 287 ? -7.885 12.661 -60.916 1.00 35.47 287 ASP A CA 1
ATOM 2142 C C . ASP A 1 287 ? -7.021 11.655 -61.703 1.00 35.47 287 ASP A C 1
ATOM 2144 O O . ASP A 1 287 ? -5.802 11.759 -61.857 1.00 35.47 287 ASP A O 1
ATOM 2148 N N . ALA A 1 288 ? -7.740 10.723 -62.336 1.00 34.88 288 ALA A N 1
ATOM 2149 C CA . ALA A 1 288 ? -7.331 10.080 -63.580 1.00 34.88 288 ALA A CA 1
ATOM 2150 C C . ALA A 1 288 ? -7.814 10.905 -64.797 1.00 34.88 288 ALA A C 1
ATOM 2152 O O . ALA A 1 288 ? -8.920 11.449 -64.740 1.00 34.88 288 ALA A O 1
ATOM 2153 N N . PRO A 1 289 ? -7.046 10.956 -65.901 1.00 39.16 289 PRO A N 1
ATOM 2154 C CA . PRO A 1 289 ? -7.565 11.247 -67.238 1.00 39.16 289 PRO A CA 1
ATOM 2155 C C . PRO A 1 289 ? -8.191 10.004 -67.904 1.00 39.16 289 PRO A C 1
ATOM 2157 O O . PRO A 1 289 ? -7.716 8.876 -67.629 1.00 39.16 289 PRO A O 1
#

Radius of gyration: 27.15 Å; Cα contacts (8 Å, |Δi|>4): 564; chains: 1; bounding box: 44×38×91 Å

Sequence (289 aa):
MTVPDAVERVPFGTLDLVPGTRYTCDELLWALLIDSANDAAVTLAVNVAGSEAAFVRMMNAEARRLGLEGTHYRNSHGIDREDHYTTARDLCELGRVAMAGARFASYVRHRTHLFTFAETGEKVTLRSHNDFLSDFSWADGVKSGETRNAHFCLAASGAPRGERLVAALLGAVSRERRSEDAGAIMEWGAAQYTAWTMPAPGSVVALVWGPGGRRDLPLALVAGEAGASLPPGVEPWASVDRSLQLRSPLAPGAGLAFVTWRAGQRHLGTGVAYGSAGHVTAAAGDDAP

Nearest PDB structures (foldseek):
  4k91-assembly2_B  TM=6.802E-01  e=3.473E-17  Pseudomonas aeruginosa UCBPP-PA14
  6osu-assembly1_A  TM=6.608E-01  e=6.195E-16  Francisella tularensis subsp. tularensis SCHU S4
  4rye-assembly4_D  TM=9.159E-01  e=2.687E-11  Mycobacterium tuberculosis H37Rv
  4ppr-assembly1_A  TM=9.131E-01  e=1.860E-09  Mycobacterium tuberculosis H37Rv
  6azi-assembly1_A  TM=8.802E-01  e=1.661E-09  Enterobacter cloacae subsp. cloacae ATCC 13047